Protein AF-A0A1W6CMN9-F1 (afdb_monomer_lite)

Radius of gyration: 16.59 Å; chains: 1; bounding box: 42×46×48 Å

Secondary structure (DSSP, 8-state):
-------TTHHHHTTS-TTSPPSS--PPPPPP---BTTBS-HHHHHHHHHHT-TTTT-TTTSHHHHHHHHHHHHHHHHHH-TTS-HHHHHHHHHHTTTT-SSSSS-TTHHHHHHHHHHHHHHTTSS---HHHHHHHHHHHHHGGG----SSHHHHHHHHHHHHGGGGGTPPP-GGG-SS-GGGHHHHHHHHHTS-SSHHHHHHHHTSPPPPTT---------

Sequence (222 aa):
MKHRAFALDEAAEAGWNHSLAPAEAWEPPEEADAAFPSVPSLRALLAAVRAGAPLRRSPWHGEDHWMRVAAAGLAIRDLLRPEADGVVLVLFGLLHDASRLAESGDIGHGPRAALAAGRLNAAGLIVLDGDRLDALRRACRGHTMGRTSEDPIIGTCWDADRCDLRRGGLRRDPSLLSIPEEKLGAVDAMTDGAPKSWTGLLRWAQRPMPLSGVVLGRTGWP

pLDDT: mean 86.07, std 18.88, range [27.66, 98.88]

Structure (mmCIF, N/CA/C/O backbone):
data_AF-A0A1W6CMN9-F1
#
_entry.id   AF-A0A1W6CMN9-F1
#
loop_
_atom_site.group_PDB
_atom_site.id
_atom_site.type_symbol
_atom_site.label_atom_id
_atom_site.label_alt_id
_atom_site.label_comp_id
_atom_site.label_asym_id
_atom_site.label_entity_id
_atom_site.label_seq_id
_atom_site.pdbx_PDB_ins_code
_atom_site.Cartn_x
_atom_site.Cartn_y
_atom_site.Cartn_z
_atom_site.occupancy
_atom_site.B_iso_or_equiv
_atom_site.auth_seq_id
_atom_site.auth_comp_id
_atom_site.auth_asym_id
_atom_site.auth_atom_id
_atom_site.pdbx_PDB_model_num
ATOM 1 N N . MET A 1 1 ? -7.358 -0.190 -29.573 1.00 35.59 1 MET A N 1
ATOM 2 C CA . MET A 1 1 ? -6.180 0.086 -28.721 1.00 35.59 1 MET A CA 1
ATOM 3 C C . MET A 1 1 ? -5.512 -1.238 -28.402 1.00 35.59 1 MET A C 1
ATOM 5 O O . MET A 1 1 ? -6.180 -2.129 -27.900 1.00 35.59 1 MET A O 1
ATOM 9 N N . LYS A 1 2 ? -4.248 -1.422 -28.795 1.00 27.66 2 LYS A N 1
ATOM 10 C CA . LYS A 1 2 ? -3.524 -2.672 -28.539 1.00 27.66 2 LYS A CA 1
ATOM 11 C C . LYS A 1 2 ? -3.151 -2.699 -27.058 1.00 27.66 2 LYS A C 1
ATOM 13 O O . LYS A 1 2 ? -2.318 -1.907 -26.631 1.00 27.66 2 LYS A O 1
ATOM 18 N N . HIS A 1 3 ? -3.791 -3.575 -26.291 1.00 30.06 3 HIS A N 1
ATOM 19 C CA . HIS A 1 3 ? -3.362 -3.909 -24.941 1.00 30.06 3 HIS A CA 1
ATOM 20 C C . HIS A 1 3 ? -1.965 -4.527 -25.041 1.00 30.06 3 HIS A C 1
ATOM 22 O O . HIS A 1 3 ? -1.823 -5.695 -25.391 1.00 30.06 3 HIS A O 1
ATOM 28 N N . ARG A 1 4 ? -0.916 -3.742 -24.785 1.00 33.81 4 ARG A N 1
ATOM 29 C CA . ARG A 1 4 ? 0.364 -4.322 -24.389 1.00 33.81 4 ARG A CA 1
ATOM 30 C C . ARG A 1 4 ? 0.160 -4.802 -22.960 1.00 33.81 4 ARG A C 1
ATOM 32 O O . ARG A 1 4 ? 0.289 -4.023 -22.026 1.00 33.81 4 ARG A O 1
ATOM 39 N N . ALA A 1 5 ? -0.230 -6.067 -22.8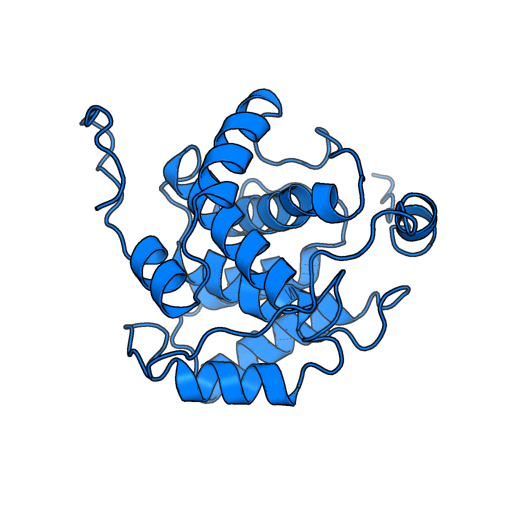10 1.00 36.47 5 ALA A N 1
ATOM 40 C CA . ALA A 1 5 ? 0.097 -6.790 -21.595 1.00 36.47 5 ALA A CA 1
ATOM 41 C C . ALA A 1 5 ? 1.620 -6.727 -21.512 1.00 36.47 5 ALA A C 1
ATOM 43 O O . ALA A 1 5 ? 2.324 -7.332 -22.321 1.00 36.47 5 ALA A O 1
ATOM 44 N N . PHE A 1 6 ? 2.120 -5.852 -20.654 1.00 39.50 6 PHE A N 1
ATOM 45 C CA . PHE A 1 6 ? 3.532 -5.791 -20.363 1.00 39.50 6 PHE A CA 1
ATOM 46 C C . PHE A 1 6 ? 3.824 -7.135 -19.691 1.00 39.50 6 PHE A C 1
ATOM 48 O O . PHE A 1 6 ? 3.344 -7.403 -18.591 1.00 39.50 6 PHE A O 1
ATOM 55 N N . ALA A 1 7 ? 4.467 -8.038 -20.432 1.00 35.03 7 ALA A N 1
ATOM 56 C CA . ALA A 1 7 ? 4.971 -9.304 -19.925 1.00 35.03 7 ALA A CA 1
ATOM 57 C C . ALA A 1 7 ? 6.083 -8.969 -18.919 1.00 35.03 7 ALA A C 1
ATOM 59 O O . ALA A 1 7 ? 7.258 -8.948 -19.263 1.00 35.03 7 ALA A O 1
ATOM 60 N N . LEU A 1 8 ? 5.686 -8.558 -17.714 1.00 43.47 8 LEU A N 1
ATOM 61 C CA . LEU A 1 8 ? 6.560 -7.969 -16.699 1.00 43.47 8 LEU A CA 1
ATOM 62 C C . LEU A 1 8 ? 7.068 -8.971 -15.672 1.00 43.47 8 LEU A C 1
ATOM 64 O O . LEU A 1 8 ? 7.637 -8.539 -14.686 1.00 43.47 8 LEU A O 1
ATOM 68 N N . ASP A 1 9 ? 6.913 -10.276 -15.879 1.00 49.84 9 ASP A N 1
ATOM 69 C CA . ASP A 1 9 ? 7.485 -11.236 -14.928 1.00 49.84 9 ASP A CA 1
ATOM 70 C C . ASP A 1 9 ? 8.823 -11.808 -15.418 1.00 49.84 9 ASP A C 1
ATOM 72 O O . ASP A 1 9 ? 9.828 -11.679 -14.731 1.00 49.84 9 ASP A O 1
ATOM 76 N N . GLU A 1 10 ? 8.911 -12.316 -16.652 1.00 37.75 10 GLU A N 1
ATOM 77 C CA . GLU A 1 10 ? 10.189 -12.852 -17.160 1.00 37.75 10 GLU A CA 1
ATOM 78 C C . GLU A 1 10 ? 11.184 -11.754 -17.573 1.00 37.75 10 GLU A C 1
ATOM 80 O O . GLU A 1 10 ? 12.382 -11.858 -17.311 1.00 37.75 10 GLU A O 1
ATOM 85 N N . ALA A 1 11 ? 10.703 -10.676 -18.205 1.00 40.47 11 ALA A N 1
ATOM 86 C CA . ALA A 1 11 ? 11.564 -9.584 -18.664 1.00 40.47 11 ALA A CA 1
ATOM 87 C C . ALA A 1 11 ? 11.990 -8.633 -17.534 1.00 40.47 11 ALA A C 1
ATOM 89 O O . ALA A 1 11 ? 13.014 -7.965 -17.667 1.00 40.47 11 ALA A O 1
ATOM 90 N N . ALA A 1 12 ? 11.222 -8.562 -16.438 1.00 49.22 12 ALA A N 1
ATOM 91 C CA . ALA A 1 12 ? 11.618 -7.780 -15.272 1.00 49.22 12 ALA A CA 1
ATOM 92 C C . ALA A 1 12 ? 12.745 -8.485 -14.515 1.00 49.22 12 ALA A C 1
ATOM 94 O O . ALA A 1 12 ? 13.761 -7.835 -14.300 1.00 49.22 12 ALA A O 1
ATOM 95 N N . GLU A 1 13 ? 12.615 -9.791 -14.215 1.00 48.62 13 GLU A N 1
ATOM 96 C CA . GLU A 1 13 ? 13.636 -10.645 -13.562 1.00 48.62 13 GLU A CA 1
ATOM 97 C C . GLU A 1 13 ? 14.996 -10.597 -14.278 1.00 48.62 13 GLU A C 1
ATOM 99 O O . GLU A 1 13 ? 16.018 -10.381 -13.634 1.00 48.62 13 GLU A O 1
ATOM 104 N N . ALA A 1 14 ? 15.022 -10.661 -15.616 1.00 51.84 14 ALA A N 1
ATOM 105 C CA . ALA A 1 14 ? 16.263 -10.559 -16.397 1.00 51.84 14 ALA A CA 1
ATOM 106 C C . ALA A 1 14 ? 17.033 -9.232 -16.200 1.00 51.84 14 ALA A C 1
ATOM 108 O O . ALA A 1 14 ? 18.220 -9.155 -16.520 1.00 51.84 14 ALA A O 1
ATOM 109 N N . GLY A 1 15 ? 16.361 -8.186 -15.706 1.00 56.06 15 GLY A N 1
ATOM 110 C CA . GLY A 1 15 ? 16.958 -6.893 -15.380 1.00 56.06 15 GLY A CA 1
ATOM 111 C C . GLY A 1 15 ? 17.357 -6.728 -13.912 1.00 56.06 15 GLY A C 1
ATOM 112 O O . GLY A 1 15 ? 18.008 -5.731 -13.594 1.00 56.06 15 GLY A O 1
ATOM 113 N N . TRP A 1 16 ? 16.986 -7.656 -13.019 1.00 63.31 16 TRP A N 1
ATOM 114 C CA . TRP A 1 16 ? 17.386 -7.569 -11.616 1.00 63.31 16 TRP A CA 1
ATOM 115 C C . TRP A 1 16 ? 18.873 -7.829 -11.497 1.00 63.31 16 TRP A C 1
ATOM 117 O O . TRP A 1 16 ? 19.406 -8.855 -11.927 1.00 63.31 16 TRP A O 1
ATOM 127 N N . ASN A 1 17 ? 19.563 -6.900 -10.851 1.00 62.44 17 ASN A N 1
ATOM 128 C CA . ASN A 1 17 ? 20.953 -7.117 -10.522 1.00 62.44 17 ASN A CA 1
ATOM 129 C C . ASN A 1 17 ? 21.051 -8.039 -9.299 1.00 62.44 17 ASN A C 1
ATOM 131 O O . ASN A 1 17 ? 21.208 -7.575 -8.172 1.00 62.44 17 ASN A O 1
ATOM 135 N N . HIS A 1 18 ? 21.008 -9.353 -9.528 1.00 59.59 18 HIS A N 1
ATOM 136 C CA . HIS A 1 18 ? 21.177 -10.367 -8.480 1.00 59.59 18 HIS A CA 1
ATOM 137 C C . HIS A 1 18 ? 22.570 -10.345 -7.815 1.00 59.59 18 HIS A C 1
ATOM 139 O O . HIS A 1 18 ? 22.789 -11.060 -6.841 1.00 59.59 18 HIS A O 1
ATOM 145 N N . SER A 1 19 ? 23.523 -9.551 -8.332 1.00 54.69 19 SER A N 1
ATOM 146 C CA . SER A 1 19 ? 24.820 -9.302 -7.680 1.00 54.69 19 SER A CA 1
ATOM 147 C C . SER A 1 19 ? 24.767 -8.181 -6.638 1.00 54.69 19 SER A C 1
ATOM 149 O O . SER A 1 19 ? 25.715 -8.033 -5.868 1.00 54.69 19 SER A O 1
ATOM 151 N N . LEU A 1 20 ? 23.681 -7.400 -6.576 1.00 55.75 20 LEU A N 1
ATOM 152 C CA . LEU A 1 20 ? 23.393 -6.599 -5.392 1.00 55.75 20 LEU A CA 1
ATOM 153 C C . LEU A 1 20 ? 23.041 -7.583 -4.279 1.00 55.75 20 LEU A C 1
ATOM 155 O O . LEU A 1 20 ? 21.987 -8.218 -4.311 1.00 55.75 20 LEU A O 1
ATOM 159 N N . ALA A 1 21 ? 23.949 -7.745 -3.315 1.00 47.53 21 ALA A N 1
ATOM 160 C CA . ALA A 1 21 ? 23.605 -8.420 -2.075 1.00 47.53 21 ALA A CA 1
ATOM 161 C C . ALA A 1 21 ? 22.345 -7.737 -1.522 1.00 47.53 21 ALA A C 1
ATOM 163 O O . ALA A 1 21 ? 22.299 -6.499 -1.513 1.00 47.53 21 ALA A O 1
ATOM 164 N N . PRO A 1 22 ? 21.328 -8.489 -1.069 1.00 54.41 22 PRO A N 1
ATOM 165 C CA . PRO A 1 22 ? 20.305 -7.881 -0.248 1.00 54.41 22 PRO A CA 1
ATOM 166 C C . PRO A 1 22 ? 20.982 -7.080 0.858 1.00 54.41 22 PRO A C 1
ATOM 168 O O . PRO A 1 22 ? 21.985 -7.540 1.416 1.00 54.41 22 PRO A O 1
ATOM 171 N N . ALA A 1 23 ? 20.435 -5.912 1.195 1.00 54.38 23 ALA A N 1
ATOM 172 C CA . ALA A 1 23 ? 20.726 -5.334 2.499 1.00 54.38 23 ALA A CA 1
ATOM 173 C C . ALA A 1 23 ? 20.554 -6.440 3.560 1.00 54.38 23 ALA A C 1
ATOM 175 O O . ALA A 1 23 ? 19.740 -7.348 3.367 1.00 54.38 23 ALA A O 1
ATOM 176 N N . GLU A 1 24 ? 21.380 -6.406 4.607 1.00 55.38 24 GLU A N 1
ATOM 177 C CA . GLU A 1 24 ? 21.387 -7.353 5.732 1.00 55.38 24 GLU A CA 1
ATOM 178 C C . GLU A 1 24 ? 19.988 -7.894 6.054 1.00 55.38 24 GLU A C 1
ATOM 180 O O . GLU A 1 24 ? 19.007 -7.157 5.956 1.00 55.38 24 GLU A O 1
ATOM 185 N N . ALA A 1 25 ? 19.893 -9.177 6.428 1.00 59.66 25 ALA A N 1
ATOM 186 C CA . ALA A 1 25 ? 18.619 -9.845 6.692 1.00 59.66 25 ALA A CA 1
ATOM 187 C C . ALA A 1 25 ? 17.675 -8.937 7.497 1.00 59.66 25 ALA A C 1
ATOM 189 O O . ALA A 1 25 ? 17.939 -8.645 8.660 1.00 59.66 25 ALA A O 1
ATOM 190 N N . TRP A 1 26 ? 16.599 -8.468 6.855 1.00 67.38 26 TRP A N 1
ATOM 191 C CA . TRP A 1 26 ? 15.661 -7.542 7.477 1.00 67.38 26 TRP A CA 1
ATOM 192 C C . TRP A 1 26 ? 15.037 -8.191 8.715 1.00 67.38 26 TRP A C 1
ATOM 194 O O . TRP A 1 26 ? 14.275 -9.162 8.612 1.00 67.38 26 TRP A O 1
ATOM 204 N N . GLU A 1 27 ? 15.346 -7.642 9.886 1.00 68.31 27 GLU A N 1
ATOM 205 C CA . GLU A 1 27 ? 14.663 -7.979 11.126 1.00 68.31 27 GLU A CA 1
ATOM 206 C C . GLU A 1 27 ? 13.480 -7.024 11.307 1.00 68.31 27 GLU A C 1
ATOM 208 O O . GLU A 1 27 ? 13.675 -5.808 11.370 1.00 68.31 27 GLU A O 1
ATOM 213 N N . PRO A 1 28 ? 12.235 -7.533 11.362 1.00 68.69 28 PRO A N 1
ATOM 214 C CA . PRO A 1 28 ? 11.089 -6.665 11.553 1.00 68.69 28 PRO A CA 1
ATOM 215 C C . PRO A 1 28 ? 11.200 -5.979 12.921 1.00 68.69 28 PRO A C 1
ATOM 217 O O . PRO A 1 28 ? 11.479 -6.660 13.912 1.00 68.69 28 PRO A O 1
ATOM 220 N N . PRO A 1 29 ? 10.950 -4.662 13.005 1.00 73.00 29 PRO A N 1
ATOM 221 C CA . PRO A 1 29 ? 10.935 -3.968 14.281 1.00 73.00 29 PRO A CA 1
ATOM 222 C C . PRO A 1 29 ? 9.861 -4.570 15.192 1.00 73.00 29 PRO A C 1
ATOM 224 O O . PRO A 1 29 ? 8.825 -5.068 14.732 1.00 73.00 29 PRO A O 1
ATOM 227 N N . GLU A 1 30 ? 10.087 -4.487 16.501 1.00 74.25 30 GLU A N 1
ATOM 228 C CA . GLU A 1 30 ? 9.023 -4.744 17.461 1.00 74.25 30 GLU A CA 1
ATOM 229 C C . GLU A 1 30 ? 7.942 -3.665 17.300 1.00 74.25 30 GLU A C 1
ATOM 231 O O . GLU A 1 30 ? 8.189 -2.471 17.472 1.00 74.25 30 GLU A O 1
ATOM 236 N N . GLU A 1 31 ? 6.734 -4.085 16.925 1.00 82.06 31 GLU A N 1
ATOM 237 C CA . GLU A 1 31 ? 5.595 -3.186 16.750 1.00 82.06 31 GLU A CA 1
ATOM 238 C C . GLU A 1 31 ? 4.754 -3.185 18.024 1.00 82.06 31 GLU A C 1
ATOM 240 O O . GLU A 1 31 ? 4.186 -4.209 18.418 1.00 82.06 31 GLU A O 1
ATOM 245 N N . ALA A 1 32 ? 4.633 -2.015 18.652 1.00 78.38 32 ALA A N 1
ATOM 246 C CA . ALA A 1 32 ? 3.633 -1.812 19.685 1.00 78.38 32 ALA A CA 1
ATOM 247 C C . ALA A 1 32 ? 2.231 -1.984 19.081 1.00 78.38 32 ALA A C 1
ATOM 249 O O . ALA A 1 32 ? 1.977 -1.636 17.927 1.00 78.38 32 ALA A O 1
ATOM 250 N N . ASP A 1 33 ? 1.292 -2.485 19.877 1.00 85.56 33 ASP A N 1
ATOM 251 C CA . ASP A 1 33 ? -0.102 -2.611 19.454 1.00 85.56 33 ASP A CA 1
ATOM 252 C C . ASP A 1 33 ? -0.807 -1.263 19.508 1.00 85.56 33 ASP A C 1
ATOM 254 O O . ASP A 1 33 ? -1.547 -0.941 20.438 1.00 85.56 33 ASP A O 1
ATOM 258 N N . ALA A 1 34 ? -0.488 -0.437 18.521 1.00 89.25 34 ALA A N 1
ATOM 259 C CA . ALA A 1 34 ? -1.134 0.833 18.303 1.00 89.25 34 ALA A CA 1
ATOM 260 C C . ALA A 1 34 ? -2.521 0.618 17.686 1.00 89.25 34 ALA A C 1
ATOM 262 O O . ALA A 1 34 ? -2.717 -0.240 16.820 1.00 89.25 34 ALA A O 1
ATOM 263 N N . ALA A 1 35 ? -3.466 1.446 18.116 1.00 92.69 35 ALA A N 1
ATOM 264 C CA . ALA A 1 35 ? -4.797 1.531 17.543 1.00 92.69 35 ALA A CA 1
ATOM 265 C C . ALA A 1 35 ? -4.926 2.830 16.744 1.00 92.69 35 ALA A C 1
ATOM 267 O O . ALA A 1 35 ? -4.495 3.899 17.184 1.00 92.69 35 ALA A O 1
ATOM 268 N N . PHE A 1 36 ? -5.555 2.733 15.581 1.00 94.31 36 PHE A N 1
ATOM 269 C CA . PHE A 1 36 ? -5.868 3.848 14.698 1.00 94.31 36 PHE A CA 1
ATOM 270 C C . PHE A 1 36 ? -7.318 3.716 14.212 1.00 94.31 36 PHE A C 1
ATOM 272 O O . PHE A 1 36 ? -7.830 2.596 14.167 1.00 94.31 36 PHE A O 1
ATOM 279 N N . PRO A 1 37 ? -7.985 4.805 13.781 1.00 95.06 37 PRO A N 1
ATOM 280 C CA . PRO A 1 37 ? -9.397 4.749 13.386 1.00 95.06 37 PRO A CA 1
ATOM 281 C C . PRO A 1 37 ? -9.724 3.669 12.341 1.00 95.06 37 PRO A C 1
ATOM 283 O O . PRO A 1 37 ? -10.757 3.016 12.430 1.00 95.06 37 PRO A O 1
ATOM 286 N N . SER A 1 38 ? -8.818 3.446 11.382 1.00 97.12 38 SER A N 1
ATOM 287 C CA . SER A 1 38 ? -8.963 2.433 10.326 1.00 97.12 38 SER A CA 1
ATOM 288 C C . SER A 1 38 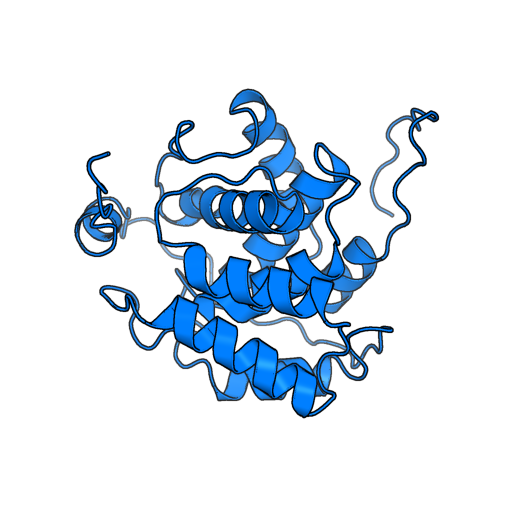? -8.190 1.134 10.578 1.00 97.12 38 SER A C 1
ATOM 290 O O . SER A 1 38 ? -8.277 0.221 9.762 1.00 97.12 38 SER A O 1
ATOM 292 N N . VAL A 1 39 ? -7.436 1.036 11.677 1.00 97.69 39 VAL A N 1
ATOM 293 C CA . VAL A 1 39 ? -6.659 -0.152 12.070 1.00 97.69 39 VAL A CA 1
ATOM 294 C C . VAL A 1 39 ? -6.794 -0.321 13.590 1.00 97.69 39 VAL A C 1
ATOM 296 O O . VAL A 1 39 ? -5.965 0.203 14.337 1.00 97.69 39 VAL A O 1
ATOM 299 N N . PRO A 1 40 ? -7.849 -1.002 14.076 1.00 97.25 40 PRO A N 1
ATOM 300 C CA . PRO A 1 40 ? -8.158 -1.056 15.509 1.00 97.25 40 PRO A CA 1
ATOM 301 C C . PRO A 1 40 ? -7.092 -1.755 16.364 1.00 97.25 40 PRO A C 1
ATOM 303 O O . PRO A 1 40 ? -6.928 -1.420 17.532 1.00 97.25 40 PRO A O 1
ATOM 306 N N . SER A 1 41 ? -6.359 -2.708 15.784 1.00 97.12 41 SER A N 1
ATOM 307 C CA . SER A 1 41 ? -5.173 -3.321 16.390 1.00 97.12 41 SER A CA 1
ATOM 308 C C . SER A 1 41 ? -4.141 -3.585 15.305 1.00 97.12 41 SER A C 1
ATOM 310 O O . SER A 1 41 ? -4.311 -4.475 14.464 1.00 97.12 41 SER A O 1
ATOM 312 N N . LEU A 1 42 ? -3.052 -2.814 15.329 1.00 96.00 42 LEU A N 1
ATOM 313 C CA . LEU A 1 42 ? -1.941 -3.017 14.409 1.00 96.00 42 LEU A CA 1
ATOM 314 C C . LEU A 1 42 ? -1.326 -4.408 14.591 1.00 96.00 42 LEU A C 1
ATOM 316 O O . LEU A 1 42 ? -1.022 -5.077 13.605 1.00 96.00 42 LEU A O 1
ATOM 320 N N . ARG A 1 43 ? -1.203 -4.888 15.835 1.00 95.12 43 ARG A N 1
ATOM 321 C CA . ARG A 1 43 ? -0.632 -6.212 16.113 1.00 95.12 43 ARG A CA 1
ATOM 322 C C . ARG A 1 43 ? -1.462 -7.321 15.470 1.00 95.12 43 ARG A C 1
ATOM 324 O O . ARG A 1 43 ? -0.898 -8.204 14.825 1.00 95.12 43 ARG A O 1
ATOM 331 N N . ALA A 1 44 ? -2.787 -7.270 15.620 1.00 96.75 44 ALA A N 1
ATOM 332 C CA . ALA A 1 44 ? -3.687 -8.270 15.052 1.00 96.75 44 ALA A CA 1
ATOM 333 C C . ALA A 1 44 ? -3.693 -8.226 13.518 1.00 96.75 44 ALA A C 1
ATOM 335 O O . ALA A 1 44 ? -3.636 -9.277 12.876 1.00 96.75 44 ALA A O 1
ATOM 336 N N . LEU A 1 45 ? -3.696 -7.024 12.928 1.00 98.06 45 LEU A N 1
ATOM 337 C CA . LEU A 1 45 ? -3.600 -6.854 11.480 1.00 98.06 45 LEU A CA 1
ATOM 338 C C . LEU A 1 45 ? -2.298 -7.456 10.934 1.00 98.06 45 LEU A C 1
ATOM 340 O O . LEU A 1 45 ? -2.339 -8.284 10.023 1.00 98.06 45 LEU A O 1
ATOM 344 N N . LEU A 1 46 ? -1.151 -7.088 11.511 1.00 97.06 46 LEU A N 1
ATOM 345 C CA . LEU A 1 46 ? 0.149 -7.598 11.074 1.00 97.06 46 LEU A CA 1
ATOM 346 C C . LEU A 1 46 ? 0.250 -9.112 11.251 1.00 97.06 46 LEU A C 1
ATOM 348 O O . LEU A 1 46 ? 0.751 -9.789 10.357 1.00 97.06 46 LEU A O 1
ATOM 352 N N . ALA A 1 47 ? -0.251 -9.663 12.359 1.00 96.00 47 ALA A N 1
ATOM 353 C CA . ALA A 1 47 ? -0.282 -11.108 12.569 1.00 96.00 47 ALA A CA 1
ATOM 354 C C . ALA A 1 47 ? -1.093 -11.823 11.475 1.00 96.00 47 ALA A C 1
ATOM 356 O O . ALA A 1 47 ? -0.618 -12.809 10.910 1.00 96.00 47 ALA A O 1
ATOM 357 N N . ALA A 1 48 ? -2.274 -11.301 11.127 1.00 97.69 48 ALA A N 1
ATOM 358 C CA . ALA A 1 48 ? -3.123 -11.870 10.085 1.00 97.69 48 ALA A CA 1
ATOM 359 C C . ALA A 1 48 ? -2.477 -11.800 8.690 1.00 97.69 48 ALA A C 1
ATOM 361 O O . ALA A 1 48 ? -2.490 -12.791 7.961 1.00 97.69 48 ALA A O 1
ATOM 362 N N . VAL A 1 49 ? -1.876 -10.660 8.326 1.00 97.94 49 VAL A N 1
ATOM 363 C CA . VAL A 1 49 ? -1.191 -10.491 7.031 1.00 97.94 49 VAL A CA 1
ATOM 364 C C . VAL A 1 49 ? 0.041 -11.393 6.947 1.00 97.94 49 VAL A C 1
ATOM 366 O O . VAL A 1 49 ? 0.185 -12.161 5.997 1.00 97.94 49 VAL A O 1
ATOM 369 N N . ARG A 1 50 ? 0.907 -11.367 7.969 1.00 96.31 50 ARG A N 1
ATOM 370 C CA . ARG A 1 50 ? 2.158 -12.142 7.996 1.00 96.31 50 ARG A CA 1
ATOM 371 C C . ARG A 1 50 ? 1.916 -13.653 7.989 1.00 96.31 50 ARG A C 1
ATOM 373 O O . ARG A 1 50 ? 2.731 -14.377 7.422 1.00 96.31 50 ARG A O 1
ATOM 380 N N . ALA A 1 51 ? 0.816 -14.134 8.575 1.00 95.69 51 ALA A N 1
ATOM 381 C CA . ALA A 1 51 ? 0.448 -15.552 8.542 1.00 95.69 51 ALA A CA 1
ATOM 382 C C . ALA A 1 51 ? 0.140 -16.059 7.120 1.00 95.69 51 ALA A C 1
ATOM 384 O O . ALA A 1 51 ? 0.373 -17.230 6.825 1.00 95.69 51 ALA A O 1
ATOM 385 N N . GLY A 1 52 ? -0.356 -15.185 6.238 1.00 93.19 52 GLY A N 1
ATOM 386 C CA . GLY A 1 52 ? -0.671 -15.501 4.842 1.00 93.19 52 GLY A CA 1
ATOM 387 C C . GLY A 1 52 ? 0.446 -15.198 3.841 1.00 93.19 52 GLY A C 1
ATOM 388 O O . GLY A 1 52 ? 0.241 -15.425 2.652 1.00 93.19 52 GLY A O 1
ATOM 389 N N . ALA A 1 53 ? 1.597 -14.691 4.298 1.00 96.44 53 ALA A N 1
ATOM 390 C CA . ALA A 1 53 ? 2.656 -14.179 3.436 1.00 96.44 53 ALA A CA 1
ATOM 391 C C . ALA A 1 53 ? 3.920 -15.065 3.467 1.00 96.44 53 ALA A C 1
ATOM 393 O O . ALA A 1 53 ? 4.807 -14.870 4.315 1.00 96.44 53 ALA A O 1
ATOM 394 N N . PRO A 1 54 ? 4.040 -16.045 2.548 1.00 94.56 54 PRO A N 1
ATOM 395 C CA . PRO A 1 54 ? 5.170 -16.971 2.534 1.00 94.56 54 PRO A CA 1
ATOM 396 C C . PRO A 1 54 ? 6.494 -16.269 2.200 1.00 94.56 54 PRO A C 1
ATOM 398 O O . PRO A 1 54 ? 7.531 -16.654 2.733 1.00 94.56 54 PRO A O 1
ATOM 401 N N . LEU A 1 55 ? 6.454 -15.193 1.406 1.00 93.44 55 LEU A N 1
ATOM 402 C CA . LEU A 1 55 ? 7.631 -14.425 0.982 1.00 93.44 55 LEU A CA 1
ATOM 403 C C . LEU A 1 55 ? 7.898 -13.175 1.828 1.00 93.44 55 LEU A C 1
ATOM 405 O O . LEU A 1 55 ? 8.687 -12.324 1.440 1.00 93.44 55 LEU A O 1
ATOM 409 N N . ARG A 1 56 ? 7.305 -13.050 3.022 1.00 93.12 56 ARG A N 1
ATOM 410 C CA . ARG A 1 56 ? 7.464 -11.846 3.868 1.00 93.12 56 ARG A CA 1
ATOM 411 C C . ARG A 1 56 ? 8.915 -11.499 4.241 1.00 93.12 56 ARG A C 1
ATOM 413 O O . ARG A 1 56 ? 9.184 -10.373 4.633 1.00 93.12 56 ARG A O 1
ATOM 420 N N . ARG A 1 57 ? 9.837 -12.466 4.166 1.00 90.88 57 ARG A N 1
ATOM 421 C CA . ARG A 1 57 ? 11.281 -12.280 4.419 1.00 90.88 57 ARG A CA 1
ATOM 422 C C . ARG A 1 57 ? 12.111 -12.189 3.136 1.00 90.88 57 ARG A C 1
ATOM 424 O O . ARG A 1 57 ? 13.334 -12.199 3.211 1.00 90.88 57 ARG A O 1
ATOM 431 N N . SER A 1 58 ? 11.461 -12.161 1.975 1.00 88.81 58 SER A N 1
ATOM 432 C CA . SER A 1 58 ? 12.143 -12.000 0.699 1.00 88.81 58 SER A CA 1
ATOM 433 C C . SER A 1 58 ? 12.879 -10.659 0.675 1.00 88.81 58 SER A C 1
ATOM 435 O O . SER A 1 58 ? 12.296 -9.640 1.054 1.00 88.81 58 SER A O 1
ATOM 437 N N . PRO A 1 59 ? 14.132 -10.622 0.205 1.00 84.56 59 PRO A N 1
ATOM 438 C CA . PRO A 1 59 ? 14.840 -9.362 0.004 1.00 84.56 59 PRO A CA 1
ATOM 439 C C . PRO A 1 59 ? 14.227 -8.508 -1.116 1.00 84.56 59 PRO A C 1
ATOM 441 O O . PRO A 1 59 ? 14.461 -7.302 -1.183 1.00 84.56 59 PRO A O 1
ATOM 444 N N . TRP A 1 60 ? 13.432 -9.126 -1.991 1.00 86.75 60 TRP A N 1
ATOM 445 C CA . TRP A 1 60 ? 12.864 -8.490 -3.173 1.00 86.75 60 TRP A CA 1
ATOM 446 C C . TRP A 1 60 ? 11.397 -8.127 -2.986 1.00 86.75 60 TRP A C 1
ATOM 448 O O . TRP A 1 60 ? 10.994 -7.032 -3.364 1.00 86.75 60 TRP A O 1
ATOM 458 N N . HIS A 1 61 ? 10.608 -9.005 -2.374 1.00 91.62 61 HIS A N 1
ATOM 459 C CA . HIS A 1 61 ? 9.156 -8.830 -2.250 1.00 91.62 61 HIS A CA 1
ATOM 460 C C . HIS A 1 61 ? 8.657 -8.987 -0.807 1.00 91.62 61 HIS A C 1
ATOM 462 O O . HIS A 1 61 ? 7.471 -9.222 -0.575 1.00 91.62 61 HIS A O 1
ATOM 468 N N . GLY A 1 62 ? 9.563 -8.908 0.170 1.00 92.69 62 GLY A N 1
ATOM 469 C CA . GLY A 1 62 ? 9.246 -9.025 1.588 1.00 92.69 62 GLY A CA 1
ATOM 470 C C . GLY A 1 62 ? 8.862 -7.705 2.247 1.00 92.69 62 GLY A C 1
ATOM 471 O O . GLY A 1 62 ? 8.725 -6.661 1.616 1.00 92.69 62 GLY A O 1
ATOM 472 N N . GLU A 1 63 ? 8.704 -7.757 3.563 1.00 94.75 63 GLU A N 1
ATOM 473 C CA . GLU A 1 63 ? 8.099 -6.684 4.350 1.00 94.75 63 GLU A CA 1
ATOM 474 C C . GLU A 1 63 ? 8.873 -5.358 4.296 1.00 94.75 63 GLU A C 1
ATOM 476 O O . GLU A 1 63 ? 8.263 -4.292 4.314 1.00 94.75 63 GLU A O 1
ATOM 481 N N . ASP A 1 64 ? 10.197 -5.407 4.152 1.00 93.25 64 ASP A N 1
ATOM 482 C CA . ASP A 1 64 ? 11.042 -4.223 3.952 1.00 93.25 64 ASP A CA 1
ATOM 483 C C . ASP A 1 64 ? 10.656 -3.449 2.674 1.00 93.25 64 ASP A C 1
ATOM 485 O O . ASP A 1 64 ? 10.467 -2.232 2.698 1.00 93.25 64 ASP A O 1
ATOM 489 N N . HIS A 1 65 ? 10.418 -4.166 1.568 1.00 94.62 65 HIS A N 1
ATOM 490 C CA . HIS A 1 65 ? 9.864 -3.583 0.344 1.00 94.62 65 HIS A CA 1
ATOM 491 C C . HIS A 1 65 ? 8.467 -2.994 0.592 1.00 94.62 65 HIS A C 1
ATOM 493 O O . HIS A 1 65 ? 8.215 -1.845 0.235 1.00 94.62 65 HIS A O 1
ATOM 499 N N . TRP A 1 66 ? 7.580 -3.714 1.283 1.00 97.31 66 TRP A N 1
ATOM 500 C CA . TRP A 1 66 ? 6.222 -3.237 1.582 1.00 97.31 66 TRP A CA 1
ATOM 501 C C . TRP A 1 66 ? 6.212 -1.909 2.350 1.00 97.31 66 TRP A C 1
ATOM 503 O O . TRP A 1 66 ? 5.417 -1.017 2.044 1.00 97.31 66 TRP A O 1
ATOM 513 N N . MET A 1 67 ? 7.112 -1.753 3.326 1.00 96.88 67 MET A N 1
ATOM 514 C CA . MET A 1 67 ? 7.257 -0.502 4.074 1.00 96.88 67 MET A CA 1
ATOM 515 C C . MET A 1 67 ? 7.834 0.622 3.219 1.00 96.88 67 MET A C 1
ATOM 517 O O . MET A 1 67 ? 7.348 1.748 3.317 1.00 96.88 67 MET A O 1
ATOM 521 N N . ARG A 1 68 ? 8.818 0.346 2.353 1.00 97.06 68 ARG A N 1
ATOM 522 C CA . ARG A 1 68 ? 9.334 1.360 1.418 1.00 97.06 68 ARG A CA 1
ATOM 523 C C . ARG A 1 68 ? 8.273 1.817 0.423 1.00 97.06 68 ARG A C 1
ATOM 525 O O . ARG A 1 68 ? 8.194 3.011 0.152 1.00 97.06 68 ARG A O 1
ATOM 532 N N . VAL A 1 69 ? 7.407 0.918 -0.045 1.00 98.38 69 VAL A N 1
ATOM 533 C CA . VAL A 1 69 ? 6.248 1.276 -0.880 1.00 98.38 69 VAL A CA 1
ATOM 534 C C . VAL A 1 69 ? 5.265 2.152 -0.105 1.00 98.38 69 VAL A C 1
ATOM 536 O O . VAL A 1 69 ? 4.844 3.194 -0.605 1.00 98.38 69 VAL A O 1
ATOM 539 N N . ALA A 1 70 ? 4.936 1.802 1.141 1.00 98.62 70 ALA A N 1
ATOM 540 C CA . ALA A 1 70 ? 4.090 2.650 1.982 1.00 98.62 70 ALA A CA 1
ATOM 541 C C . ALA A 1 70 ? 4.706 4.049 2.196 1.00 98.62 70 ALA A C 1
ATOM 543 O O . ALA A 1 70 ? 4.017 5.059 2.046 1.00 98.62 70 ALA A O 1
ATOM 544 N N . ALA A 1 71 ? 6.006 4.120 2.492 1.00 98.44 71 ALA A N 1
ATOM 545 C CA . ALA A 1 71 ? 6.739 5.372 2.659 1.00 98.44 71 ALA A CA 1
ATOM 546 C C . ALA A 1 71 ? 6.765 6.215 1.373 1.00 98.44 71 ALA A C 1
ATOM 548 O O . ALA A 1 71 ? 6.490 7.414 1.427 1.00 98.44 71 ALA A O 1
ATOM 549 N N . ALA A 1 72 ? 7.020 5.595 0.219 1.00 98.44 72 ALA A N 1
ATOM 550 C CA . ALA A 1 72 ? 6.993 6.269 -1.076 1.00 98.44 72 ALA A CA 1
ATOM 551 C C . ALA A 1 72 ? 5.597 6.821 -1.395 1.00 98.44 72 ALA A C 1
ATOM 553 O O . ALA A 1 72 ? 5.476 7.956 -1.854 1.00 98.44 72 ALA A O 1
ATOM 554 N N . GLY A 1 73 ? 4.535 6.072 -1.082 1.00 98.56 73 GLY A N 1
ATOM 555 C CA . GLY A 1 73 ? 3.159 6.547 -1.231 1.00 98.56 73 GLY A CA 1
ATOM 556 C C . GLY A 1 73 ? 2.888 7.796 -0.393 1.00 98.56 73 GLY A C 1
ATOM 557 O O . GLY A 1 73 ? 2.363 8.785 -0.904 1.00 98.56 73 GLY A O 1
ATOM 558 N N . LEU A 1 74 ? 3.305 7.796 0.874 1.00 98.62 74 LEU A N 1
ATOM 559 C CA . LEU A 1 74 ? 3.160 8.957 1.756 1.00 98.62 74 LEU A CA 1
ATOM 560 C C . LEU A 1 74 ? 4.001 10.157 1.298 1.00 98.62 74 LEU A C 1
ATOM 562 O O . LEU A 1 74 ? 3.523 11.288 1.345 1.00 98.62 74 LEU A O 1
ATOM 566 N N . ALA A 1 75 ? 5.211 9.927 0.787 1.00 98.25 75 ALA A N 1
ATOM 567 C CA . ALA A 1 75 ? 6.031 10.983 0.200 1.00 98.25 75 ALA A CA 1
ATOM 568 C C . ALA A 1 75 ? 5.361 11.611 -1.034 1.00 98.25 75 ALA A C 1
ATOM 570 O O . ALA A 1 75 ? 5.323 12.835 -1.162 1.00 98.25 75 ALA A O 1
ATOM 571 N N . ILE A 1 76 ? 4.799 10.792 -1.929 1.00 98.12 76 ILE A N 1
ATOM 572 C CA . ILE A 1 76 ? 4.074 11.271 -3.113 1.00 98.12 76 ILE A CA 1
ATOM 573 C C . ILE A 1 76 ? 2.832 12.068 -2.704 1.00 98.12 76 ILE A C 1
ATOM 575 O O . ILE A 1 76 ? 2.605 13.149 -3.249 1.00 98.12 76 ILE A O 1
ATOM 579 N N . ARG A 1 77 ? 2.059 11.578 -1.727 1.00 97.75 77 ARG A N 1
ATOM 580 C CA . ARG A 1 77 ? 0.915 12.304 -1.161 1.00 97.75 77 ARG A CA 1
ATOM 581 C C . ARG A 1 77 ? 1.329 13.697 -0.697 1.00 97.75 77 ARG A C 1
ATOM 583 O O . ARG A 1 77 ? 0.792 14.684 -1.190 1.00 97.75 77 ARG A O 1
ATOM 590 N N . ASP A 1 78 ? 2.310 13.775 0.196 1.00 96.62 78 ASP A N 1
ATOM 591 C CA . ASP A 1 78 ? 2.726 15.034 0.816 1.00 96.62 78 ASP A CA 1
ATOM 592 C C . ASP A 1 78 ? 3.289 16.037 -0.207 1.00 96.62 78 ASP A C 1
ATOM 594 O O . ASP A 1 78 ? 3.113 17.247 -0.058 1.00 96.62 78 ASP A O 1
ATOM 598 N N . LEU A 1 79 ? 3.965 15.555 -1.255 1.00 95.81 79 LEU A N 1
ATOM 599 C CA . LEU A 1 79 ? 4.593 16.409 -2.265 1.00 95.81 79 LEU A CA 1
ATOM 600 C C . LEU A 1 79 ? 3.661 16.804 -3.418 1.00 95.81 79 LEU A C 1
ATOM 602 O O . LEU A 1 79 ? 3.860 17.865 -4.013 1.00 95.81 79 LEU A O 1
ATOM 606 N N . LEU A 1 80 ? 2.730 15.927 -3.809 1.00 96.12 80 LEU A N 1
ATOM 607 C CA . LEU A 1 80 ? 2.093 15.975 -5.134 1.00 96.12 80 LEU A CA 1
ATOM 608 C C . LEU A 1 80 ? 0.608 15.612 -5.152 1.00 96.12 80 LEU A C 1
ATOM 610 O O . LEU A 1 80 ? -0.056 15.933 -6.140 1.00 96.12 80 LEU A O 1
ATOM 614 N N . ARG A 1 81 ? 0.110 14.891 -4.143 1.00 95.56 81 ARG A N 1
ATOM 615 C CA . ARG A 1 81 ? -1.261 14.356 -4.089 1.00 95.56 81 ARG A CA 1
ATOM 616 C C . ARG A 1 81 ? -1.835 14.478 -2.671 1.00 95.56 81 ARG A C 1
ATOM 618 O O . ARG A 1 81 ? -2.133 13.451 -2.060 1.00 95.56 81 ARG A O 1
ATOM 625 N N . PRO A 1 82 ? -1.966 15.693 -2.104 1.00 95.06 82 PRO A N 1
ATOM 626 C CA . PRO A 1 82 ? -2.469 15.882 -0.738 1.00 95.06 82 PRO A CA 1
ATOM 627 C C . PRO A 1 82 ? -3.874 15.294 -0.511 1.00 95.06 82 PRO A C 1
ATOM 629 O O . PRO A 1 82 ? -4.246 15.002 0.625 1.00 95.06 82 PRO A O 1
ATOM 632 N N . GLU A 1 83 ? -4.640 15.098 -1.583 1.00 94.19 83 GLU A N 1
ATOM 633 C CA . GLU A 1 83 ? -5.951 14.457 -1.618 1.00 94.19 83 GLU A CA 1
ATOM 634 C C . GLU A 1 83 ? -5.913 12.919 -1.526 1.00 94.19 83 GLU A C 1
ATOM 636 O O . GLU A 1 83 ? -6.944 12.303 -1.261 1.00 94.19 83 GLU A O 1
ATOM 641 N N . ALA A 1 84 ? -4.755 12.279 -1.729 1.00 96.56 84 ALA A N 1
ATOM 642 C CA . ALA A 1 84 ? -4.629 10.833 -1.596 1.00 96.56 84 ALA A CA 1
ATOM 643 C C . ALA A 1 84 ? -4.727 10.412 -0.119 1.00 96.56 84 ALA A C 1
ATOM 645 O O . ALA A 1 84 ? -4.020 10.926 0.753 1.00 96.56 84 ALA A O 1
ATOM 646 N N . ASP A 1 85 ? -5.595 9.442 0.170 1.00 97.50 85 ASP A N 1
ATOM 647 C CA . ASP A 1 85 ? -5.801 8.932 1.524 1.00 97.50 85 ASP A CA 1
ATOM 648 C C . ASP A 1 85 ? -4.567 8.171 2.024 1.00 97.50 85 ASP A C 1
ATOM 650 O O . ASP A 1 85 ? -4.326 7.024 1.645 1.00 97.50 85 ASP A O 1
ATOM 654 N N . GLY A 1 86 ? -3.803 8.796 2.923 1.00 98.12 86 GLY A N 1
ATOM 655 C CA . GLY A 1 86 ? -2.559 8.231 3.444 1.00 98.12 86 GLY A CA 1
ATOM 656 C C . GLY A 1 86 ? -2.717 6.860 4.106 1.00 98.12 86 GLY A C 1
ATOM 657 O O . GLY A 1 86 ? -1.802 6.043 4.030 1.00 98.12 86 GLY A O 1
ATOM 658 N N . VAL A 1 87 ? -3.862 6.565 4.730 1.00 98.31 87 VAL A N 1
ATOM 659 C CA . VAL A 1 87 ? -4.086 5.252 5.354 1.00 98.31 87 VAL A CA 1
ATOM 660 C C . VAL A 1 87 ? -4.259 4.185 4.279 1.00 98.31 87 VAL A C 1
ATOM 662 O O . VAL A 1 87 ? -3.692 3.102 4.409 1.00 98.31 87 VAL A O 1
ATOM 665 N N . VAL A 1 88 ? -4.987 4.487 3.200 1.00 98.75 88 VAL A N 1
ATOM 666 C CA . VAL A 1 88 ? -5.123 3.561 2.067 1.00 98.75 88 VAL A CA 1
ATOM 667 C C . VAL A 1 88 ? -3.766 3.293 1.412 1.00 98.75 88 VAL A C 1
ATOM 669 O O . VAL A 1 88 ? -3.486 2.144 1.076 1.00 98.75 88 VAL A O 1
ATOM 672 N N . LEU A 1 89 ? -2.892 4.300 1.306 1.00 98.81 89 LEU A N 1
ATOM 673 C CA . LEU A 1 89 ? -1.532 4.125 0.773 1.00 98.81 89 LEU A CA 1
ATOM 674 C C . LEU A 1 89 ? -0.681 3.183 1.642 1.00 98.81 89 LEU A C 1
ATOM 676 O O . LEU A 1 89 ? -0.007 2.296 1.118 1.00 98.81 89 LEU A O 1
ATOM 680 N N . VAL A 1 90 ? -0.749 3.318 2.972 1.00 98.81 90 VAL A N 1
ATOM 681 C CA . VAL A 1 90 ? -0.038 2.413 3.894 1.00 98.81 90 VAL A CA 1
ATOM 682 C C . VAL A 1 90 ? -0.587 0.989 3.811 1.00 98.81 90 VAL A C 1
ATOM 684 O O . VAL A 1 90 ? 0.185 0.032 3.758 1.00 98.81 90 VAL A O 1
ATOM 687 N N . LEU A 1 91 ? -1.913 0.835 3.759 1.00 98.88 91 LEU A N 1
ATOM 688 C CA . LEU A 1 91 ? -2.549 -0.475 3.612 1.00 98.88 91 LEU A CA 1
ATOM 689 C C . LEU A 1 91 ? -2.230 -1.121 2.258 1.00 98.88 91 LEU A C 1
ATOM 691 O O . LEU A 1 91 ? -2.063 -2.336 2.196 1.00 98.88 91 LEU A O 1
ATOM 695 N N . PHE A 1 92 ? -2.103 -0.335 1.187 1.00 98.88 92 PHE A N 1
ATOM 696 C CA . PHE A 1 92 ? -1.626 -0.831 -0.101 1.00 98.88 92 PHE A CA 1
ATOM 697 C C . PHE A 1 92 ? -0.195 -1.364 0.014 1.00 98.88 92 PHE A C 1
ATOM 699 O O . PHE A 1 92 ? 0.044 -2.510 -0.369 1.00 98.88 92 PHE A O 1
ATOM 706 N N . GLY A 1 93 ? 0.720 -0.587 0.607 1.00 98.69 93 GLY A N 1
ATOM 707 C CA . GLY A 1 93 ? 2.094 -1.027 0.857 1.00 98.69 93 GLY A CA 1
ATOM 708 C C . GLY A 1 93 ? 2.134 -2.368 1.589 1.00 98.69 93 GLY A C 1
ATOM 709 O O . GLY A 1 93 ? 2.737 -3.308 1.084 1.00 98.69 93 GLY A O 1
ATOM 710 N N . LEU A 1 94 ? 1.381 -2.505 2.687 1.00 98.69 94 LEU A N 1
ATOM 711 C CA . LEU A 1 94 ? 1.284 -3.739 3.481 1.00 98.69 94 LEU A CA 1
ATOM 712 C C . LEU A 1 94 ? 0.742 -4.954 2.708 1.00 98.69 94 LEU A C 1
ATOM 714 O O . LEU A 1 94 ? 1.097 -6.083 3.037 1.00 98.69 94 LEU A O 1
ATOM 718 N N . LEU A 1 95 ? -0.160 -4.758 1.741 1.00 98.75 95 LEU A N 1
ATOM 719 C CA . LEU A 1 95 ? -0.960 -5.853 1.179 1.00 98.75 95 LEU A CA 1
ATOM 720 C C . LEU A 1 95 ? -0.599 -6.256 -0.251 1.00 98.75 95 LEU A C 1
ATOM 722 O O . LEU A 1 95 ? -0.820 -7.419 -0.589 1.00 98.75 95 LEU A O 1
ATOM 726 N N . HIS A 1 96 ? -0.115 -5.333 -1.090 1.00 98.44 96 HIS A N 1
ATOM 727 C CA . HIS A 1 96 ? -0.031 -5.534 -2.545 1.00 98.44 96 HIS A CA 1
ATOM 728 C C . HIS A 1 96 ? 0.746 -6.802 -2.938 1.00 98.44 96 HIS A C 1
ATOM 730 O O . HIS A 1 96 ? 0.246 -7.583 -3.751 1.00 98.44 96 HIS A O 1
ATOM 736 N N . ASP A 1 97 ? 1.871 -7.053 -2.262 1.00 97.69 97 ASP A N 1
ATOM 737 C CA . ASP A 1 97 ? 2.752 -8.204 -2.476 1.00 97.69 97 ASP A CA 1
ATOM 738 C C . ASP A 1 97 ? 2.673 -9.276 -1.378 1.00 97.69 97 ASP A C 1
ATOM 740 O O . ASP A 1 97 ? 3.208 -10.376 -1.530 1.00 97.69 97 ASP A O 1
ATOM 744 N N . ALA A 1 98 ? 1.925 -9.034 -0.296 1.00 97.19 98 ALA A N 1
ATOM 745 C CA . ALA A 1 98 ? 1.793 -9.991 0.807 1.00 97.19 98 ALA A CA 1
ATOM 746 C C . ALA A 1 98 ? 1.144 -11.321 0.395 1.00 97.19 98 ALA A C 1
ATOM 748 O O . ALA A 1 98 ? 1.291 -12.326 1.083 1.00 97.19 98 ALA A O 1
ATOM 749 N N . SER A 1 99 ? 0.424 -11.342 -0.731 1.00 96.62 99 SER A N 1
ATOM 750 C CA . SER A 1 99 ? -0.219 -12.542 -1.280 1.00 96.62 99 SER A CA 1
ATOM 751 C C . SER A 1 99 ? 0.590 -13.237 -2.383 1.00 96.62 99 SER A C 1
ATOM 753 O O . SER A 1 99 ? 0.022 -14.069 -3.106 1.00 96.62 99 SER A O 1
ATOM 755 N N . ARG A 1 100 ? 1.877 -12.903 -2.550 1.00 96.44 100 ARG A N 1
ATOM 756 C CA . ARG A 1 100 ? 2.777 -13.616 -3.464 1.00 96.44 100 ARG A CA 1
ATOM 757 C C . ARG A 1 100 ? 3.043 -15.042 -2.998 1.00 96.44 100 ARG A C 1
ATOM 759 O O . ARG A 1 100 ? 3.228 -15.299 -1.811 1.00 96.44 100 ARG A O 1
ATOM 766 N N . LEU A 1 101 ? 3.061 -15.963 -3.954 1.00 95.12 101 LEU A N 1
ATOM 767 C CA . LEU A 1 101 ? 3.377 -17.381 -3.770 1.00 95.12 101 LEU A CA 1
ATOM 768 C C . LEU A 1 101 ? 4.719 -17.762 -4.412 1.00 95.12 101 LEU A C 1
ATOM 770 O O . LEU A 1 101 ? 5.265 -18.813 -4.087 1.00 95.12 101 LEU A O 1
ATOM 774 N N . ALA A 1 102 ? 5.243 -16.909 -5.294 1.00 90.31 102 ALA A N 1
ATOM 775 C CA . ALA A 1 102 ? 6.554 -17.034 -5.918 1.00 90.31 102 ALA A CA 1
ATOM 776 C C . ALA A 1 102 ? 7.182 -15.641 -6.122 1.00 90.31 102 ALA A C 1
ATOM 778 O O . ALA A 1 102 ? 6.469 -14.634 -6.195 1.00 90.31 102 ALA A O 1
ATOM 779 N N . GLU A 1 103 ? 8.515 -15.588 -6.180 1.00 87.25 103 GLU A N 1
ATOM 780 C CA . GLU A 1 103 ? 9.261 -14.348 -6.463 1.00 87.25 103 GLU A CA 1
ATOM 781 C C . GLU A 1 103 ? 8.935 -13.819 -7.863 1.00 87.25 103 GLU A C 1
ATOM 783 O O . GLU A 1 103 ? 8.781 -12.617 -8.054 1.00 87.25 103 GLU A O 1
ATOM 788 N N . SER A 1 104 ? 8.709 -14.730 -8.809 1.00 85.12 104 SER A N 1
ATOM 789 C CA . SER A 1 104 ? 8.410 -14.424 -10.202 1.00 85.12 104 SER A CA 1
ATOM 790 C C . SER A 1 104 ? 7.284 -15.292 -10.760 1.00 85.12 104 SER A C 1
ATOM 792 O O . SER A 1 104 ? 6.921 -16.335 -10.210 1.00 85.12 104 SER A O 1
ATOM 794 N N . GLY A 1 105 ? 6.698 -14.832 -11.861 1.00 83.44 105 GLY A N 1
ATOM 795 C CA . GLY A 1 105 ? 5.643 -15.509 -12.625 1.00 83.44 105 GLY A CA 1
ATOM 796 C C . GLY A 1 105 ? 4.263 -15.513 -11.959 1.00 83.44 105 GLY A C 1
ATOM 797 O O . GLY A 1 105 ? 3.312 -16.094 -12.492 1.00 83.44 105 GLY A O 1
ATOM 798 N N . ASP A 1 106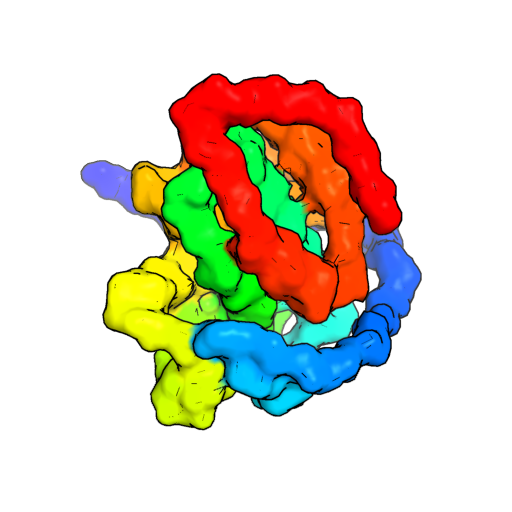 ? 4.119 -14.893 -10.790 1.00 91.12 106 ASP A N 1
ATOM 799 C CA . ASP A 1 106 ? 2.902 -14.957 -9.993 1.00 91.12 106 ASP A CA 1
ATOM 800 C C . ASP A 1 106 ? 1.910 -13.853 -10.362 1.00 91.12 106 ASP A C 1
ATOM 802 O O . ASP A 1 106 ? 1.548 -13.020 -9.541 1.00 91.12 106 ASP A O 1
ATOM 806 N N . ILE A 1 107 ? 1.373 -13.866 -11.577 1.00 90.25 107 ILE A N 1
ATOM 807 C CA . ILE A 1 107 ? 0.407 -12.853 -12.048 1.00 90.25 107 ILE A CA 1
ATOM 808 C C . ILE A 1 107 ? -0.866 -12.724 -11.177 1.00 90.25 107 ILE A C 1
ATOM 810 O O . ILE A 1 107 ? -1.645 -11.781 -11.325 1.00 90.25 107 ILE A O 1
ATOM 814 N N . GLY A 1 108 ? -1.118 -13.687 -10.284 1.00 94.88 108 GLY A N 1
ATOM 815 C CA . GLY A 1 108 ? -2.302 -13.745 -9.432 1.00 94.88 108 GLY A CA 1
ATOM 816 C C . GLY A 1 108 ? -2.177 -13.020 -8.088 1.00 94.88 108 GLY A C 1
ATOM 817 O O . GLY A 1 108 ? -3.192 -12.925 -7.388 1.00 94.88 108 GLY A O 1
ATOM 818 N N . HIS A 1 109 ? -0.998 -12.511 -7.704 1.00 96.94 109 HIS A N 1
ATOM 819 C CA . HIS A 1 109 ? -0.810 -11.904 -6.376 1.00 96.94 109 HIS A CA 1
ATOM 820 C C . HIS A 1 109 ? -1.669 -10.650 -6.174 1.00 96.94 109 HIS A C 1
ATOM 822 O O . HIS A 1 109 ? -2.364 -10.568 -5.163 1.00 96.94 109 HIS A O 1
ATOM 828 N N . GLY A 1 110 ? -1.748 -9.749 -7.158 1.00 97.50 110 GLY A N 1
ATOM 829 C CA . GLY A 1 110 ? -2.597 -8.553 -7.084 1.00 97.50 110 GLY A CA 1
ATOM 830 C C . GLY A 1 110 ? -4.086 -8.864 -6.834 1.00 97.50 110 GLY A C 1
ATOM 831 O O . GLY A 1 110 ? -4.678 -8.353 -5.876 1.00 97.50 110 GLY A O 1
ATOM 832 N N . PRO A 1 111 ? -4.735 -9.737 -7.634 1.00 98.12 111 PRO A N 1
ATOM 833 C CA . PRO A 1 111 ? -6.095 -10.202 -7.361 1.00 98.12 111 PRO A CA 1
ATOM 834 C C . PRO A 1 111 ? -6.279 -10.848 -5.980 1.00 98.12 111 PRO A C 1
ATOM 836 O O . PRO A 1 111 ? -7.314 -10.619 -5.347 1.00 98.12 111 PRO A O 1
ATOM 839 N N . ARG A 1 112 ? -5.303 -11.629 -5.493 1.00 98.50 112 ARG A N 1
ATOM 840 C CA . ARG A 1 112 ? -5.357 -12.224 -4.146 1.00 98.50 112 ARG A CA 1
ATOM 841 C C . ARG A 1 112 ? -5.228 -11.168 -3.048 1.00 98.50 112 ARG A C 1
ATOM 843 O O . ARG A 1 112 ? -6.029 -11.202 -2.115 1.00 98.50 112 ARG A O 1
ATOM 850 N N . ALA A 1 113 ? -4.341 -10.188 -3.204 1.00 98.56 113 ALA A N 1
ATOM 851 C CA . ALA A 1 113 ? -4.204 -9.053 -2.294 1.00 98.56 113 ALA A CA 1
ATOM 852 C C . ALA A 1 113 ? -5.510 -8.244 -2.194 1.00 98.56 113 ALA A C 1
ATOM 854 O O . ALA A 1 113 ? -5.977 -7.932 -1.099 1.00 98.56 113 ALA A O 1
ATOM 855 N N . ALA A 1 114 ? -6.189 -8.004 -3.321 1.00 98.69 114 ALA A N 1
ATOM 856 C CA . ALA A 1 114 ? -7.496 -7.344 -3.329 1.00 98.69 114 ALA A CA 1
ATOM 857 C C . ALA A 1 114 ? -8.585 -8.151 -2.587 1.00 98.69 114 ALA A C 1
ATOM 859 O O . ALA A 1 114 ? -9.458 -7.578 -1.931 1.00 98.69 114 ALA A O 1
ATOM 860 N N . LEU A 1 115 ? -8.561 -9.487 -2.675 1.00 98.69 115 LEU A N 1
ATOM 861 C CA . LEU A 1 115 ? -9.459 -10.343 -1.890 1.00 98.69 115 LEU A CA 1
ATOM 862 C C . LEU A 1 115 ? -9.104 -10.315 -0.398 1.00 98.69 115 LEU A C 1
ATOM 864 O O . LEU A 1 115 ? -10.011 -10.273 0.435 1.00 98.69 115 LEU A O 1
ATOM 868 N N . ALA A 1 116 ? -7.812 -10.308 -0.061 1.00 98.62 116 ALA A N 1
ATOM 869 C CA . ALA A 1 116 ? -7.331 -10.204 1.312 1.00 98.62 116 ALA A CA 1
ATOM 870 C C . ALA A 1 116 ? -7.781 -8.890 1.967 1.00 98.62 116 ALA A C 1
ATOM 872 O O . ALA A 1 116 ? -8.351 -8.940 3.053 1.00 98.62 116 ALA A O 1
ATOM 873 N N . ALA A 1 117 ? -7.658 -7.749 1.278 1.00 98.75 117 ALA A N 1
ATOM 874 C CA . ALA A 1 117 ? -8.160 -6.458 1.758 1.00 98.75 117 ALA A CA 1
ATOM 875 C C . ALA A 1 117 ? -9.653 -6.519 2.136 1.00 98.75 117 ALA A C 1
ATOM 877 O O . ALA A 1 117 ? -10.051 -6.085 3.215 1.00 98.75 117 ALA A O 1
ATOM 878 N N . GLY A 1 118 ? -10.479 -7.143 1.287 1.00 98.69 118 GLY A N 1
ATOM 879 C CA . GLY A 1 118 ? -11.899 -7.355 1.575 1.00 98.69 118 GLY A CA 1
ATOM 880 C C . GLY A 1 118 ? -12.161 -8.229 2.804 1.00 98.69 118 GLY A C 1
ATOM 881 O O . GLY A 1 118 ? -13.034 -7.911 3.607 1.00 98.69 118 GLY A O 1
ATOM 882 N N . ARG A 1 119 ? -11.400 -9.318 2.964 1.00 98.69 119 ARG A N 1
ATOM 883 C CA . ARG A 1 119 ? -11.518 -10.228 4.117 1.00 98.69 119 ARG A CA 1
ATOM 884 C C . ARG A 1 119 ? -11.093 -9.554 5.419 1.00 98.69 119 ARG A C 1
ATOM 886 O O . ARG A 1 119 ? -11.790 -9.694 6.416 1.00 98.69 119 ARG A O 1
ATOM 893 N N . LEU A 1 120 ? -9.992 -8.804 5.399 1.00 98.75 120 LEU A N 1
ATOM 894 C CA . LEU A 1 120 ? -9.493 -8.056 6.555 1.00 98.75 120 LEU A CA 1
ATOM 895 C C . LEU A 1 120 ? -10.487 -6.972 6.992 1.00 98.75 120 LEU A C 1
ATOM 897 O O . LEU A 1 120 ? -10.720 -6.819 8.190 1.00 98.75 120 LEU A O 1
ATOM 901 N N . ASN A 1 121 ? -11.121 -6.281 6.037 1.00 98.69 121 ASN A N 1
ATOM 902 C CA . ASN A 1 121 ? -12.168 -5.305 6.337 1.00 98.69 121 ASN A CA 1
ATOM 903 C C . ASN A 1 121 ? -13.420 -5.967 6.934 1.00 98.69 121 ASN A C 1
ATOM 905 O O . ASN A 1 121 ? -13.950 -5.508 7.939 1.00 98.69 121 ASN A O 1
ATOM 909 N N . ALA A 1 122 ? -13.868 -7.091 6.362 1.00 98.50 122 ALA A N 1
ATOM 910 C CA . ALA A 1 122 ? -15.004 -7.852 6.890 1.00 98.50 122 ALA A CA 1
ATOM 911 C C . ALA A 1 122 ? -14.742 -8.436 8.292 1.00 98.50 122 ALA A C 1
ATOM 913 O O . ALA A 1 122 ? -15.671 -8.581 9.080 1.00 98.50 122 ALA A O 1
ATOM 914 N N . ALA A 1 123 ? -13.483 -8.753 8.609 1.00 98.19 123 ALA A N 1
ATOM 915 C CA . ALA A 1 123 ? -13.058 -9.227 9.924 1.00 98.19 123 ALA A CA 1
ATOM 916 C C . ALA A 1 123 ? -12.841 -8.098 10.952 1.00 98.19 123 ALA A C 1
ATOM 918 O O . ALA A 1 123 ? -12.492 -8.386 12.094 1.00 98.19 123 ALA A O 1
ATOM 919 N N . GLY A 1 124 ? -12.995 -6.825 10.563 1.00 98.19 124 GLY A N 1
ATOM 920 C CA . GLY A 1 124 ? -12.769 -5.670 11.440 1.00 98.19 124 GLY A CA 1
ATOM 921 C C . GLY A 1 124 ? -11.298 -5.395 11.776 1.00 98.19 124 GLY A C 1
ATOM 922 O O . GLY A 1 124 ? -11.013 -4.587 12.656 1.00 98.19 124 GLY A O 1
ATOM 923 N N . LEU A 1 125 ? -10.353 -6.045 11.087 1.00 98.25 125 LEU A N 1
ATOM 924 C CA . LEU A 1 125 ? -8.914 -5.782 11.237 1.00 98.25 125 LEU A CA 1
ATOM 925 C C . LEU A 1 125 ? -8.484 -4.508 10.499 1.00 98.25 125 LEU A C 1
ATOM 927 O O . LEU A 1 125 ? -7.503 -3.866 10.869 1.00 98.25 125 LEU A O 1
ATOM 931 N N . ILE A 1 126 ? -9.241 -4.148 9.466 1.00 98.31 126 ILE A N 1
ATOM 932 C CA . ILE A 1 126 ? -9.197 -2.867 8.768 1.00 98.31 126 ILE A CA 1
ATOM 933 C C . ILE A 1 126 ? -10.615 -2.283 8.820 1.00 98.31 126 ILE A C 1
ATOM 935 O O . ILE A 1 126 ? -11.588 -3.029 8.738 1.00 98.31 126 ILE A O 1
ATOM 939 N N . VAL A 1 127 ? -10.740 -0.963 8.952 1.00 98.25 127 VAL A N 1
ATOM 940 C CA . VAL A 1 127 ? -12.030 -0.258 8.942 1.00 98.25 127 VAL A CA 1
ATOM 941 C C . VAL A 1 127 ? -11.987 0.858 7.899 1.00 98.25 127 VAL A C 1
ATOM 943 O O . VAL A 1 127 ? -11.524 1.973 8.163 1.00 98.25 127 VAL A O 1
ATOM 946 N N . LEU A 1 128 ? -12.446 0.532 6.692 1.00 98.38 128 LEU A N 1
ATOM 947 C CA . LEU A 1 128 ? -12.626 1.445 5.564 1.00 98.38 128 LEU A CA 1
ATOM 948 C C . LEU A 1 128 ? -14.099 1.463 5.136 1.00 98.38 128 LEU A C 1
ATOM 950 O O . LEU A 1 128 ? -14.794 0.446 5.214 1.00 98.38 128 LEU A O 1
ATOM 954 N N . ASP A 1 129 ? -14.560 2.620 4.663 1.00 98.00 129 ASP A N 1
ATOM 955 C CA . ASP A 1 129 ? -15.837 2.733 3.958 1.00 98.00 129 ASP A CA 1
ATOM 956 C C . ASP A 1 129 ? -15.757 2.116 2.546 1.00 98.00 129 ASP A C 1
ATOM 958 O O . ASP A 1 129 ? -14.718 1.598 2.125 1.00 98.00 129 ASP A O 1
ATOM 962 N N . GLY A 1 130 ? -16.881 2.139 1.824 1.00 97.75 130 GLY A N 1
ATOM 963 C CA . GLY A 1 130 ? -16.996 1.523 0.503 1.00 97.75 130 GLY A CA 1
ATOM 964 C C . GLY A 1 130 ? -16.001 2.073 -0.518 1.00 97.75 130 GLY A C 1
ATOM 965 O O . GLY A 1 130 ? -15.355 1.284 -1.207 1.00 97.75 130 GLY A O 1
ATOM 966 N N . ASP A 1 131 ? -15.832 3.393 -0.573 1.00 97.94 131 ASP A N 1
ATOM 967 C CA . ASP A 1 131 ? -14.999 4.052 -1.582 1.00 97.94 131 ASP A CA 1
ATOM 968 C C . ASP A 1 131 ? -13.511 3.827 -1.296 1.00 97.94 131 ASP A C 1
ATOM 970 O O . ASP A 1 131 ? -12.746 3.438 -2.184 1.00 97.94 131 ASP A O 1
ATOM 974 N N . ARG A 1 132 ? -13.094 3.971 -0.031 1.00 98.44 132 ARG A N 1
ATOM 975 C CA . ARG A 1 132 ? -11.709 3.720 0.397 1.00 98.44 132 ARG A CA 1
ATOM 976 C C . ARG A 1 132 ? -11.327 2.252 0.216 1.00 98.44 132 ARG A C 1
ATOM 978 O O . ARG A 1 132 ? -10.213 1.946 -0.219 1.00 98.44 132 ARG A O 1
ATOM 985 N N . LEU A 1 133 ? -12.245 1.330 0.522 1.00 98.75 133 LEU A N 1
ATOM 986 C CA . LEU A 1 133 ? -12.030 -0.099 0.307 1.00 98.75 133 LEU A CA 1
ATOM 987 C C . LEU A 1 133 ? -11.967 -0.445 -1.188 1.00 98.75 133 LEU A C 1
ATOM 989 O O . LEU A 1 133 ? -11.122 -1.255 -1.575 1.00 98.75 133 LEU A O 1
ATOM 993 N N . ASP A 1 134 ? -12.822 0.142 -2.031 1.00 98.69 134 ASP A N 1
ATOM 994 C CA . ASP A 1 134 ? -12.770 -0.071 -3.483 1.00 98.69 134 ASP A CA 1
ATOM 995 C C . ASP A 1 134 ? -11.443 0.425 -4.069 1.00 98.69 134 ASP A C 1
ATOM 997 O O . ASP A 1 134 ? -10.776 -0.320 -4.793 1.00 98.69 134 ASP A O 1
ATOM 1001 N N . ALA A 1 135 ? -10.996 1.621 -3.672 1.00 98.62 135 ALA A N 1
ATOM 1002 C CA . ALA A 1 135 ? -9.714 2.179 -4.091 1.00 98.62 135 ALA A CA 1
ATOM 1003 C C . ALA A 1 135 ? -8.541 1.253 -3.727 1.00 98.62 135 ALA A C 1
ATOM 1005 O O . ALA A 1 135 ? -7.744 0.900 -4.601 1.00 98.62 135 ALA A O 1
ATOM 1006 N N . LEU A 1 136 ? -8.479 0.766 -2.478 1.00 98.88 136 LEU A N 1
ATOM 1007 C CA . LEU A 1 136 ? -7.461 -0.195 -2.035 1.00 98.88 136 LEU A CA 1
ATOM 1008 C C . LEU A 1 136 ? -7.483 -1.477 -2.882 1.00 98.88 136 LEU A C 1
ATOM 1010 O O . LEU A 1 136 ? -6.451 -1.942 -3.368 1.00 98.88 136 LEU A O 1
ATOM 1014 N N . ARG A 1 137 ? -8.671 -2.049 -3.105 1.00 98.81 137 ARG A N 1
ATOM 1015 C CA . ARG A 1 137 ? -8.833 -3.298 -3.867 1.00 98.81 137 ARG A CA 1
ATOM 1016 C C . ARG A 1 137 ? -8.440 -3.130 -5.330 1.00 98.81 137 ARG A C 1
ATOM 1018 O O . ARG A 1 137 ? -7.837 -4.041 -5.903 1.00 98.81 137 ARG A O 1
ATOM 1025 N N . ARG A 1 138 ? -8.778 -1.997 -5.943 1.00 98.62 138 ARG A N 1
ATOM 1026 C CA . ARG A 1 138 ? -8.402 -1.669 -7.324 1.00 98.62 138 ARG A CA 1
ATOM 1027 C C . ARG A 1 138 ? -6.906 -1.422 -7.452 1.00 98.62 138 ARG A C 1
ATOM 1029 O O . ARG A 1 138 ? -6.303 -1.960 -8.381 1.00 98.62 138 ARG A O 1
ATOM 1036 N N . ALA A 1 139 ? -6.313 -0.694 -6.506 1.00 98.56 139 ALA A N 1
ATOM 1037 C CA . ALA A 1 139 ? -4.875 -0.472 -6.446 1.00 98.56 139 ALA A CA 1
ATOM 1038 C C . ALA A 1 139 ? -4.121 -1.809 -6.371 1.00 98.56 139 ALA A C 1
ATOM 1040 O O . ALA A 1 139 ? -3.328 -2.098 -7.267 1.00 98.56 139 ALA A O 1
ATOM 1041 N N . CYS A 1 140 ? -4.452 -2.676 -5.403 1.00 98.62 140 CYS A N 1
ATOM 1042 C CA . CYS A 1 140 ? -3.844 -4.005 -5.268 1.00 98.62 140 CYS A CA 1
ATOM 1043 C C . CYS A 1 140 ? -4.038 -4.869 -6.521 1.00 98.62 140 CYS A C 1
ATOM 1045 O O . CYS A 1 140 ? -3.090 -5.482 -7.001 1.00 98.62 140 CYS A O 1
ATOM 1047 N N . ARG A 1 141 ? -5.246 -4.909 -7.096 1.00 98.12 141 ARG A N 1
ATOM 1048 C CA . ARG A 1 141 ? -5.530 -5.745 -8.275 1.00 98.12 141 ARG A CA 1
ATOM 1049 C C . ARG A 1 141 ? -4.725 -5.337 -9.509 1.00 98.12 141 ARG A C 1
ATOM 1051 O O . ARG A 1 141 ? -4.396 -6.208 -10.306 1.00 98.12 141 ARG A O 1
ATOM 1058 N N . GLY A 1 142 ? -4.494 -4.039 -9.696 1.00 95.00 142 GLY A N 1
ATOM 1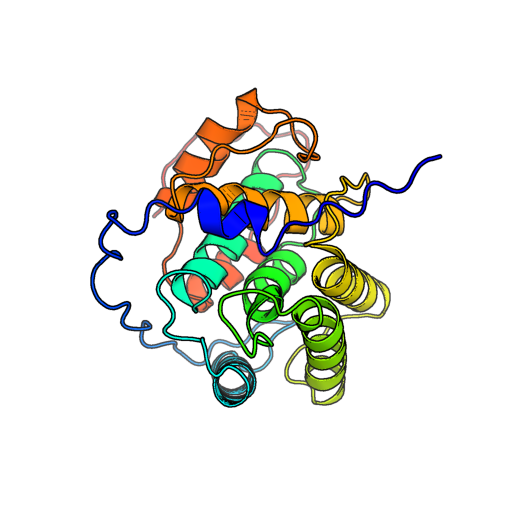059 C CA . GLY A 1 142 ? -3.978 -3.481 -10.946 1.00 95.00 142 GLY A CA 1
ATOM 1060 C C . GLY A 1 142 ? -2.500 -3.095 -10.960 1.00 95.00 142 GLY A C 1
ATOM 1061 O O . GLY A 1 142 ? -2.023 -2.702 -12.023 1.00 95.00 142 GLY A O 1
ATOM 1062 N N . HIS A 1 143 ? -1.780 -3.176 -9.836 1.00 95.25 143 HIS A N 1
ATOM 1063 C CA . HIS A 1 143 ? -0.454 -2.549 -9.715 1.00 95.25 143 HIS A CA 1
ATOM 1064 C C . HIS A 1 143 ? 0.593 -3.057 -10.724 1.00 95.25 143 HIS A C 1
ATOM 1066 O O . HIS A 1 143 ? 1.366 -2.260 -11.260 1.00 95.25 143 HIS A O 1
ATOM 1072 N N . THR A 1 144 ? 0.519 -4.328 -11.123 1.00 90.31 144 THR A N 1
ATOM 1073 C CA . THR A 1 144 ? 1.423 -4.935 -12.116 1.00 90.31 144 THR A CA 1
ATOM 1074 C C . THR A 1 144 ? 0.998 -4.769 -13.578 1.00 90.31 144 THR A C 1
ATOM 1076 O O . THR A 1 144 ? 1.700 -5.209 -14.483 1.00 90.31 144 THR A O 1
ATOM 1079 N N . MET A 1 145 ? -0.133 -4.113 -13.866 1.00 88.25 145 MET A N 1
ATOM 1080 C CA . MET A 1 145 ? -0.685 -4.046 -15.232 1.00 88.25 145 MET A CA 1
ATOM 1081 C C . MET A 1 145 ? 0.014 -3.037 -16.160 1.00 88.25 145 MET A C 1
ATOM 1083 O O . MET A 1 145 ? -0.399 -2.898 -17.311 1.00 88.25 145 MET A O 1
ATOM 1087 N N . GLY A 1 146 ? 1.026 -2.304 -15.681 1.00 83.50 146 GLY A N 1
ATOM 1088 C CA . GLY A 1 146 ? 1.762 -1.321 -16.488 1.00 83.50 146 GLY A CA 1
ATOM 1089 C C . GLY A 1 146 ? 0.897 -0.140 -16.944 1.00 83.50 146 GLY A C 1
ATOM 1090 O O . GLY A 1 146 ? 0.884 0.208 -18.122 1.00 83.50 146 GLY A O 1
ATOM 1091 N N . ARG A 1 147 ? 0.119 0.445 -16.025 1.00 90.50 147 ARG A N 1
ATOM 1092 C CA . ARG A 1 147 ? -0.800 1.566 -16.295 1.00 90.50 147 ARG A CA 1
ATOM 1093 C C . ARG A 1 147 ? -0.551 2.737 -15.347 1.00 90.50 147 ARG A C 1
ATOM 1095 O O . ARG A 1 147 ? -0.072 2.534 -14.232 1.00 90.50 147 ARG A O 1
ATOM 1102 N N . THR A 1 148 ? -0.945 3.932 -15.773 1.00 94.81 148 THR A N 1
ATOM 1103 C CA . THR A 1 148 ? -1.099 5.128 -14.929 1.00 94.81 148 THR A CA 1
ATOM 1104 C C . THR A 1 148 ? -2.572 5.343 -14.573 1.00 94.81 148 THR A C 1
ATOM 1106 O O . THR A 1 148 ? -3.462 4.708 -15.156 1.00 94.81 148 THR A O 1
ATOM 1109 N N . SER A 1 149 ? -2.839 6.206 -13.592 1.00 96.44 149 SER A N 1
ATOM 1110 C CA . SER A 1 149 ? -4.198 6.533 -13.155 1.00 96.44 149 SER A CA 1
ATOM 1111 C C . SER A 1 149 ? -4.315 7.999 -12.743 1.00 96.44 149 SER A C 1
ATOM 1113 O O . SER A 1 149 ? -3.431 8.526 -12.074 1.00 96.44 149 SER A O 1
ATOM 1115 N N . GLU A 1 150 ? -5.431 8.635 -13.109 1.00 95.88 150 GLU A N 1
ATOM 1116 C CA . GLU A 1 150 ? -5.801 9.977 -12.633 1.00 95.88 150 GLU A CA 1
ATOM 1117 C C . GLU A 1 150 ? -6.434 9.945 -11.234 1.00 95.88 150 GLU A C 1
ATOM 1119 O O . GLU A 1 150 ? -6.420 10.951 -10.533 1.00 95.88 150 GLU A O 1
ATOM 1124 N N . ASP A 1 151 ? -6.957 8.789 -10.804 1.00 97.44 151 ASP A N 1
ATOM 1125 C CA . ASP A 1 151 ? -7.387 8.597 -9.417 1.00 97.44 151 ASP A CA 1
ATOM 1126 C C . ASP A 1 151 ? -6.174 8.771 -8.484 1.00 97.44 151 ASP A C 1
ATOM 1128 O O . ASP A 1 151 ? -5.184 8.041 -8.645 1.00 97.44 151 ASP A O 1
ATOM 1132 N N . PRO A 1 152 ? -6.227 9.713 -7.524 1.00 97.25 152 PRO A N 1
ATOM 1133 C CA . PRO A 1 152 ? -5.069 10.097 -6.729 1.00 97.25 152 PRO A CA 1
ATOM 1134 C C . PRO A 1 152 ? -4.577 8.973 -5.818 1.00 97.25 152 PRO A C 1
ATOM 1136 O O . PRO A 1 152 ? -3.378 8.894 -5.564 1.00 97.25 152 PRO A O 1
ATOM 1139 N N . ILE A 1 153 ? -5.454 8.077 -5.357 1.00 98.19 153 ILE A N 1
ATOM 1140 C CA . ILE A 1 153 ? -5.057 6.941 -4.519 1.00 98.19 153 ILE A CA 1
ATOM 1141 C C . ILE A 1 153 ? -4.416 5.873 -5.399 1.00 98.19 153 ILE A C 1
ATOM 1143 O O . ILE A 1 153 ? -3.295 5.443 -5.136 1.00 98.19 153 ILE A O 1
ATOM 1147 N N . ILE A 1 154 ? -5.099 5.462 -6.470 1.00 98.56 154 ILE A N 1
ATOM 1148 C CA . ILE A 1 154 ? -4.629 4.372 -7.335 1.00 98.56 154 ILE A CA 1
ATOM 1149 C C . ILE A 1 154 ? -3.313 4.748 -8.026 1.00 98.56 154 ILE A C 1
ATOM 1151 O O . ILE A 1 154 ? -2.381 3.944 -8.036 1.00 98.56 154 ILE A O 1
ATOM 1155 N N . GLY A 1 155 ? -3.223 5.965 -8.574 1.00 98.00 155 GLY A N 1
ATOM 1156 C CA . GLY A 1 155 ? -2.011 6.464 -9.226 1.00 98.00 155 GLY A CA 1
ATOM 1157 C C . GLY A 1 155 ? -0.831 6.513 -8.260 1.00 98.00 155 GLY A C 1
ATOM 1158 O O . GLY A 1 155 ? 0.238 6.001 -8.577 1.00 98.00 155 GLY A O 1
ATOM 1159 N N . THR A 1 156 ? -1.051 7.028 -7.045 1.00 98.56 156 THR A N 1
ATOM 1160 C CA . THR A 1 156 ? -0.007 7.093 -6.012 1.00 98.56 156 THR A CA 1
ATOM 1161 C C . THR A 1 156 ? 0.461 5.708 -5.577 1.00 98.56 156 THR A C 1
ATOM 1163 O O . THR A 1 156 ? 1.662 5.489 -5.471 1.00 98.56 156 THR A O 1
ATOM 1166 N N . CYS A 1 157 ? -0.452 4.757 -5.360 1.00 98.69 157 CYS A N 1
ATOM 1167 C CA . CYS A 1 157 ? -0.097 3.379 -5.017 1.00 98.69 157 CYS A CA 1
ATOM 1168 C C . CYS A 1 157 ? 0.807 2.739 -6.080 1.00 98.69 157 CYS A C 1
ATOM 1170 O O . CYS A 1 157 ? 1.834 2.146 -5.758 1.00 98.69 157 CYS A O 1
ATOM 1172 N N . TRP A 1 158 ? 0.442 2.868 -7.356 1.00 98.31 158 TRP A N 1
ATOM 1173 C CA . TRP A 1 158 ? 1.210 2.270 -8.448 1.00 98.31 158 TRP A CA 1
ATOM 1174 C C . TRP A 1 158 ? 2.566 2.945 -8.652 1.00 98.31 158 TRP A C 1
ATOM 1176 O O . TRP A 1 158 ? 3.557 2.263 -8.904 1.00 98.31 158 TRP A O 1
ATOM 1186 N N . ASP A 1 159 ? 2.624 4.268 -8.515 1.00 97.94 159 ASP A N 1
ATOM 1187 C CA . ASP A 1 159 ? 3.881 5.009 -8.584 1.00 97.94 159 ASP A CA 1
ATOM 1188 C C . ASP A 1 159 ? 4.796 4.654 -7.406 1.00 97.94 159 ASP A C 1
ATOM 1190 O O . ASP A 1 159 ? 5.993 4.470 -7.603 1.00 97.94 159 ASP A O 1
ATOM 1194 N N . ALA A 1 160 ? 4.244 4.494 -6.200 1.00 98.06 160 ALA A N 1
ATOM 1195 C CA . ALA A 1 160 ? 4.991 4.125 -5.001 1.00 98.06 160 ALA A CA 1
ATOM 1196 C C . ALA A 1 160 ? 5.658 2.746 -5.113 1.00 98.06 160 ALA A C 1
ATOM 1198 O O . ALA A 1 160 ? 6.828 2.600 -4.759 1.00 98.06 160 ALA A O 1
ATOM 1199 N N . ASP A 1 161 ? 4.944 1.757 -5.652 1.00 97.31 161 ASP A N 1
ATOM 1200 C CA . ASP A 1 161 ? 5.502 0.432 -5.936 1.00 97.31 161 ASP A CA 1
ATOM 1201 C C . ASP A 1 161 ? 6.655 0.512 -6.956 1.00 97.31 161 ASP A C 1
ATOM 1203 O O . ASP A 1 161 ? 7.772 0.034 -6.727 1.00 97.31 161 ASP A O 1
ATOM 1207 N N . ARG A 1 162 ? 6.442 1.264 -8.043 1.00 95.25 162 ARG A N 1
ATOM 1208 C CA . ARG A 1 162 ? 7.465 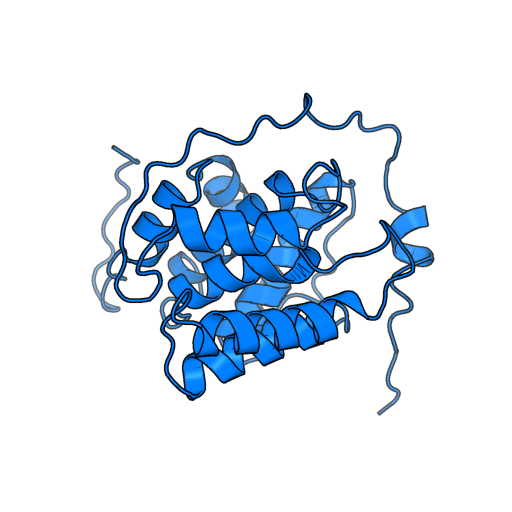1.496 -9.075 1.00 95.25 162 ARG A CA 1
ATOM 1209 C C . ARG A 1 162 ? 8.669 2.273 -8.552 1.00 95.25 162 ARG A C 1
ATOM 1211 O O . ARG A 1 162 ? 9.791 2.034 -9.004 1.00 95.25 162 ARG A O 1
ATOM 1218 N N . CYS A 1 163 ? 8.478 3.182 -7.598 1.00 93.69 163 CYS A N 1
ATOM 1219 C CA . CYS A 1 163 ? 9.573 3.897 -6.956 1.00 93.69 163 CYS A CA 1
ATOM 1220 C C . CYS A 1 163 ? 10.550 2.922 -6.293 1.00 93.69 163 CYS A C 1
ATOM 1222 O O . CYS A 1 163 ? 11.759 3.108 -6.431 1.00 93.69 163 CYS A O 1
ATOM 1224 N N . ASP A 1 164 ? 10.078 1.844 -5.668 1.00 92.94 164 ASP A N 1
ATOM 1225 C CA . ASP A 1 164 ? 10.964 0.894 -4.994 1.00 92.94 164 ASP A CA 1
ATOM 1226 C C . ASP A 1 164 ? 11.641 -0.116 -5.938 1.00 92.94 164 ASP A C 1
ATOM 1228 O O . ASP A 1 164 ? 12.463 -0.917 -5.494 1.00 92.94 164 ASP A O 1
ATOM 1232 N N . LEU A 1 165 ? 11.385 -0.081 -7.255 1.00 87.19 165 LEU A N 1
ATOM 1233 C CA . LEU A 1 165 ? 12.100 -0.920 -8.236 1.00 87.19 165 LEU A CA 1
ATOM 1234 C C . LEU A 1 165 ? 13.617 -0.659 -8.250 1.00 87.19 165 LEU A C 1
ATOM 1236 O O . LEU A 1 165 ? 14.395 -1.549 -8.598 1.00 87.19 165 LEU A O 1
ATOM 1240 N N . ARG A 1 166 ? 14.063 0.518 -7.781 1.00 83.19 166 ARG A N 1
ATOM 1241 C CA . ARG A 1 166 ? 15.494 0.827 -7.611 1.00 83.19 166 ARG A CA 1
ATOM 1242 C C . ARG A 1 166 ? 16.222 -0.176 -6.710 1.00 83.19 166 ARG A C 1
ATOM 1244 O O . ARG A 1 166 ? 17.425 -0.348 -6.878 1.00 83.19 166 ARG A O 1
ATOM 1251 N N . ARG A 1 167 ? 15.511 -0.861 -5.798 1.00 87.06 167 ARG A N 1
ATOM 1252 C CA . ARG A 1 167 ? 16.081 -1.905 -4.927 1.00 87.06 167 ARG A CA 1
ATOM 1253 C C . ARG A 1 167 ? 16.729 -3.035 -5.731 1.00 87.06 167 ARG A C 1
ATOM 1255 O O . ARG A 1 167 ? 17.720 -3.604 -5.298 1.00 87.06 167 ARG A O 1
ATOM 1262 N N . GLY A 1 168 ? 16.176 -3.324 -6.911 1.00 80.12 168 GLY A N 1
ATOM 1263 C CA . GLY A 1 168 ? 16.664 -4.329 -7.852 1.00 80.12 168 GLY A CA 1
ATOM 1264 C C . GLY A 1 168 ? 17.640 -3.791 -8.894 1.00 80.12 168 GLY A C 1
ATOM 1265 O O . GLY A 1 168 ? 18.021 -4.523 -9.803 1.00 80.12 168 GLY A O 1
ATOM 1266 N N . GLY A 1 169 ? 18.014 -2.508 -8.811 1.00 79.56 169 GLY A N 1
ATOM 1267 C CA . GLY A 1 169 ? 18.804 -1.822 -9.836 1.00 79.56 169 GLY A CA 1
ATOM 1268 C C . GLY A 1 169 ? 18.017 -1.460 -11.101 1.00 79.56 169 GLY A C 1
ATOM 1269 O O . GLY A 1 169 ? 18.613 -1.052 -12.096 1.00 79.56 169 GLY A O 1
ATOM 1270 N N . LEU A 1 170 ? 16.687 -1.586 -11.081 1.00 82.81 170 LEU A N 1
ATOM 1271 C CA . LEU A 1 170 ? 15.841 -1.306 -12.236 1.00 82.81 170 LEU A CA 1
ATOM 1272 C C . LEU A 1 170 ? 15.608 0.201 -12.403 1.00 82.81 170 LEU A C 1
ATOM 1274 O O . LEU A 1 170 ? 15.286 0.918 -11.450 1.00 82.81 170 LEU A O 1
ATOM 1278 N N . ARG A 1 171 ? 15.722 0.684 -13.646 1.00 84.00 171 ARG A N 1
ATOM 1279 C CA . ARG A 1 171 ? 15.359 2.060 -13.999 1.00 84.00 171 ARG A CA 1
ATOM 1280 C C . ARG A 1 171 ? 13.838 2.189 -14.048 1.00 84.00 171 ARG A C 1
ATOM 1282 O O . ARG A 1 171 ? 13.163 1.408 -14.712 1.00 84.00 171 ARG A O 1
ATOM 1289 N N . ARG A 1 172 ? 13.309 3.221 -13.394 1.00 88.62 172 ARG A N 1
ATOM 1290 C CA . ARG A 1 172 ? 11.891 3.596 -13.475 1.00 88.62 172 ARG A CA 1
ATOM 1291 C C . ARG A 1 172 ? 11.579 4.085 -14.888 1.00 88.62 172 ARG A C 1
ATOM 1293 O O . ARG A 1 172 ? 12.316 4.910 -15.423 1.00 88.62 172 ARG A O 1
ATOM 1300 N N . ASP A 1 173 ? 10.504 3.579 -15.482 1.00 89.06 173 ASP A N 1
ATOM 1301 C CA . ASP A 1 173 ? 9.999 4.057 -16.771 1.00 89.06 173 ASP A CA 1
ATOM 1302 C C . ASP A 1 173 ? 9.049 5.246 -16.537 1.00 89.06 173 ASP A C 1
ATOM 1304 O O . ASP A 1 173 ? 7.971 5.048 -15.969 1.00 89.06 173 ASP A O 1
ATOM 1308 N N . PRO A 1 174 ? 9.402 6.471 -16.972 1.00 88.50 174 PRO A N 1
ATOM 1309 C CA . PRO A 1 174 ? 8.560 7.652 -16.781 1.00 88.50 174 PRO A CA 1
ATOM 1310 C C . PRO A 1 174 ? 7.177 7.535 -17.424 1.00 88.50 174 PRO A C 1
ATOM 1312 O O . PRO A 1 174 ? 6.226 8.139 -16.940 1.00 88.50 174 PRO A O 1
ATOM 1315 N N . SER A 1 175 ? 7.030 6.736 -18.488 1.00 91.06 175 SER A N 1
ATOM 1316 C CA . SER A 1 175 ? 5.734 6.519 -19.145 1.00 91.06 175 SER A CA 1
ATOM 1317 C C . SER A 1 175 ? 4.752 5.703 -18.296 1.00 91.06 175 SER A C 1
ATOM 1319 O O . SER A 1 175 ? 3.556 5.664 -18.589 1.00 91.06 175 SER A O 1
ATOM 1321 N N . LEU A 1 176 ? 5.256 5.070 -17.234 1.00 91.62 176 LEU A N 1
ATOM 1322 C CA . LEU A 1 176 ? 4.485 4.312 -16.259 1.00 91.62 176 LEU A CA 1
ATOM 1323 C C . LEU A 1 176 ? 4.313 5.076 -14.941 1.00 91.62 176 LEU A C 1
ATOM 1325 O O . LEU A 1 176 ? 3.885 4.470 -13.968 1.00 91.62 176 LEU A O 1
ATOM 1329 N N . LEU A 1 177 ? 4.629 6.368 -14.869 1.00 93.75 177 LEU A N 1
ATOM 1330 C CA . LEU A 1 177 ? 4.410 7.171 -13.666 1.00 93.75 177 LEU A CA 1
ATOM 1331 C C . LEU A 1 177 ? 3.233 8.129 -13.857 1.00 93.75 177 LEU A C 1
ATOM 1333 O O . LEU A 1 177 ? 3.085 8.774 -14.892 1.00 93.75 177 LEU A O 1
ATOM 1337 N N . SER A 1 178 ? 2.384 8.213 -12.839 1.00 96.19 178 SER A N 1
ATOM 1338 C CA . SER A 1 178 ? 1.289 9.184 -12.735 1.00 96.19 178 SER A CA 1
ATOM 1339 C C . SER A 1 178 ? 1.785 10.534 -12.183 1.00 96.19 178 SER A C 1
ATOM 1341 O O . SER A 1 178 ? 1.048 11.525 -12.187 1.00 96.19 178 SER A O 1
ATOM 1343 N N . ILE A 1 179 ? 3.042 10.587 -11.729 1.00 94.69 179 ILE A N 1
ATOM 1344 C CA . ILE A 1 179 ? 3.782 11.781 -11.316 1.00 94.69 179 ILE A CA 1
ATOM 1345 C C . ILE A 1 179 ? 4.909 12.143 -12.303 1.00 94.69 179 ILE A C 1
ATOM 1347 O O . ILE A 1 179 ? 5.433 11.263 -12.985 1.00 94.69 179 ILE A O 1
ATOM 1351 N N . PRO A 1 180 ? 5.339 13.419 -12.353 1.00 93.88 180 PRO A N 1
ATOM 1352 C CA . PRO A 1 180 ? 6.469 13.832 -13.188 1.00 93.88 180 PRO A CA 1
ATOM 1353 C C . PRO A 1 180 ? 7.811 13.225 -12.732 1.00 93.88 180 PRO A C 1
ATOM 1355 O O . PRO A 1 180 ? 8.097 13.178 -11.531 1.00 93.88 180 PRO A O 1
ATOM 1358 N N . GLU A 1 181 ? 8.659 12.809 -13.682 1.00 92.31 181 GLU A N 1
ATOM 1359 C CA . GLU A 1 181 ? 9.966 12.168 -13.422 1.00 92.31 181 GLU A CA 1
ATOM 1360 C C . GLU A 1 181 ? 10.882 13.045 -12.553 1.00 92.31 181 GLU A C 1
ATOM 1362 O O . GLU A 1 181 ? 11.568 12.543 -11.662 1.00 92.31 181 GLU A O 1
ATOM 1367 N N . GLU A 1 182 ? 10.848 14.367 -12.732 1.00 94.75 182 GLU A N 1
ATOM 1368 C CA . GLU A 1 182 ? 11.672 15.317 -11.980 1.00 94.75 182 GLU A CA 1
ATOM 1369 C C . GLU A 1 182 ? 11.369 15.347 -10.472 1.00 94.75 182 GLU A C 1
ATOM 1371 O O . GLU A 1 182 ? 12.142 15.904 -9.690 1.00 94.75 182 GLU A O 1
ATOM 1376 N N . LYS A 1 183 ? 10.255 14.747 -10.036 1.00 95.06 183 LYS A N 1
ATOM 1377 C CA . LYS A 1 183 ? 9.887 14.643 -8.619 1.00 95.06 183 LYS A CA 1
ATOM 1378 C C . LYS A 1 183 ? 10.458 13.408 -7.932 1.00 95.06 183 LYS A C 1
ATOM 1380 O O . LYS A 1 183 ? 10.503 13.389 -6.701 1.00 95.06 183 LYS A O 1
ATOM 1385 N N . LEU A 1 184 ? 10.943 12.420 -8.686 1.00 92.88 184 LEU A N 1
ATOM 1386 C CA . LEU A 1 184 ? 11.429 11.152 -8.135 1.00 92.88 184 LEU A CA 1
ATOM 1387 C C . LEU A 1 184 ? 12.558 11.340 -7.119 1.00 92.88 184 LEU A C 1
ATOM 1389 O O . LEU A 1 184 ? 12.542 10.696 -6.079 1.00 92.88 184 LEU A O 1
ATOM 1393 N N . GLY A 1 185 ? 13.487 12.272 -7.357 1.00 94.44 185 GLY A N 1
ATOM 1394 C CA . GLY A 1 185 ? 14.575 12.537 -6.408 1.00 94.44 185 GLY A CA 1
ATOM 1395 C C . GLY A 1 185 ? 14.089 13.058 -5.047 1.00 94.44 185 GLY A C 1
ATOM 1396 O O . GLY A 1 185 ? 14.660 12.718 -4.014 1.00 94.44 185 GLY A O 1
ATOM 1397 N N . ALA A 1 186 ? 13.012 13.851 -5.025 1.00 96.56 186 ALA A N 1
ATOM 1398 C CA . ALA A 1 186 ? 12.415 14.329 -3.778 1.00 96.56 186 ALA A CA 1
ATOM 1399 C C . ALA A 1 186 ? 11.640 13.216 -3.053 1.00 96.56 186 ALA A C 1
ATOM 1401 O O . ALA A 1 186 ? 11.720 13.117 -1.829 1.00 96.56 186 ALA A O 1
ATOM 1402 N N . VAL A 1 187 ? 10.934 12.368 -3.810 1.00 96.50 187 VAL A N 1
ATOM 1403 C CA . VAL A 1 187 ? 10.248 11.180 -3.276 1.00 96.50 187 VAL A CA 1
ATOM 1404 C C . VAL A 1 187 ? 11.257 10.211 -2.660 1.00 96.50 187 VAL A C 1
ATOM 1406 O O . VAL A 1 187 ? 11.054 9.768 -1.532 1.00 96.50 187 VAL A O 1
ATOM 1409 N N . ASP A 1 188 ? 12.370 9.944 -3.346 1.00 94.88 188 ASP A N 1
ATOM 1410 C CA . ASP A 1 188 ? 13.449 9.082 -2.855 1.00 94.88 188 ASP A CA 1
ATOM 1411 C C . ASP A 1 188 ? 14.029 9.615 -1.543 1.00 94.88 188 ASP A C 1
ATOM 1413 O O . ASP A 1 188 ? 14.072 8.887 -0.555 1.00 94.88 188 ASP A O 1
ATOM 1417 N N . ALA A 1 189 ? 14.372 10.906 -1.487 1.00 95.75 189 ALA A N 1
ATOM 1418 C CA . ALA A 1 189 ? 14.928 11.519 -0.281 1.00 95.75 189 ALA A CA 1
ATOM 1419 C C . ALA A 1 189 ? 13.979 11.440 0.931 1.00 95.75 189 ALA A C 1
ATOM 1421 O O . ALA A 1 189 ? 14.428 11.210 2.054 1.00 95.75 189 ALA A O 1
ATOM 1422 N N . MET A 1 190 ? 12.669 11.617 0.722 1.00 96.56 190 MET A N 1
ATOM 1423 C CA . MET A 1 190 ? 11.673 11.467 1.791 1.00 96.56 190 MET A CA 1
ATOM 1424 C C . MET A 1 190 ? 11.467 10.005 2.197 1.00 96.56 190 MET A C 1
ATOM 1426 O O . MET A 1 190 ? 11.291 9.726 3.380 1.00 96.56 190 MET A O 1
ATOM 1430 N N . THR A 1 191 ? 11.512 9.082 1.236 1.00 95.50 191 THR A N 1
ATOM 1431 C CA . THR A 1 191 ? 11.384 7.637 1.480 1.00 95.50 191 THR A CA 1
ATOM 1432 C C . THR A 1 191 ? 12.584 7.105 2.265 1.00 95.50 191 THR A C 1
ATOM 1434 O O . THR A 1 191 ? 12.407 6.348 3.214 1.00 95.50 191 THR A O 1
ATOM 1437 N N . ASP A 1 192 ? 13.799 7.545 1.929 1.00 91.56 192 ASP A N 1
ATOM 1438 C CA . ASP A 1 192 ? 15.041 7.126 2.594 1.00 91.56 192 ASP A CA 1
ATOM 1439 C C . ASP A 1 192 ? 15.117 7.597 4.056 1.00 91.56 192 ASP A C 1
ATOM 1441 O O . ASP A 1 192 ? 15.692 6.913 4.904 1.00 91.56 192 ASP A O 1
ATOM 1445 N N . GLY A 1 193 ? 14.503 8.744 4.365 1.00 90.06 193 GLY A N 1
ATOM 1446 C CA . GLY A 1 193 ? 14.376 9.276 5.724 1.00 90.06 193 GLY A CA 1
ATOM 1447 C C . GLY A 1 193 ? 13.116 8.830 6.476 1.00 90.06 193 GLY A C 1
ATOM 1448 O O . GLY A 1 193 ? 12.864 9.332 7.572 1.00 90.06 193 GLY A O 1
ATOM 1449 N N . ALA A 1 194 ? 12.295 7.949 5.898 1.00 92.06 194 ALA A N 1
ATOM 1450 C CA . ALA A 1 194 ? 11.001 7.585 6.461 1.00 92.06 194 ALA A CA 1
ATOM 1451 C C . ALA A 1 194 ? 11.115 6.702 7.720 1.00 92.06 194 ALA A C 1
ATOM 1453 O O . ALA A 1 194 ? 12.101 5.981 7.906 1.00 92.06 194 ALA A O 1
ATOM 1454 N N . PRO A 1 195 ? 10.072 6.682 8.575 1.00 90.56 195 PRO A N 1
ATOM 1455 C CA . PRO A 1 195 ? 9.977 5.717 9.660 1.00 90.56 195 PRO A CA 1
ATOM 1456 C C . PRO A 1 195 ? 10.062 4.280 9.146 1.00 90.56 195 PRO A C 1
ATOM 1458 O O . PRO A 1 195 ? 9.318 3.878 8.255 1.00 90.56 195 PRO A O 1
ATOM 1461 N N . LYS A 1 196 ? 10.915 3.481 9.781 1.00 90.19 196 LYS A N 1
ATOM 1462 C CA . LYS A 1 196 ? 11.091 2.054 9.488 1.00 90.19 196 LYS A CA 1
ATOM 1463 C C . LYS A 1 196 ? 10.173 1.169 10.340 1.00 90.19 196 LYS A C 1
ATOM 1465 O O . LYS A 1 196 ? 10.615 0.151 10.855 1.00 90.19 196 LYS A O 1
ATOM 1470 N N . SER A 1 197 ? 8.931 1.604 10.560 1.00 94.12 197 SER A N 1
ATOM 1471 C CA . SER A 1 197 ? 7.915 0.875 11.333 1.00 94.12 197 SER A CA 1
ATOM 1472 C C . SER A 1 197 ? 6.504 1.181 10.841 1.00 94.12 197 SER A C 1
ATOM 1474 O O . SER A 1 197 ? 6.196 2.313 10.454 1.00 94.12 197 SER A O 1
ATOM 1476 N N . TRP A 1 198 ? 5.610 0.198 10.918 1.00 96.31 198 TRP A N 1
ATOM 1477 C CA . TRP A 1 198 ? 4.200 0.353 10.566 1.00 96.31 198 TRP A CA 1
ATOM 1478 C C . TRP A 1 198 ? 3.502 1.369 11.463 1.00 96.31 198 TRP A C 1
ATOM 1480 O O . TRP A 1 198 ? 2.713 2.180 10.976 1.00 96.31 198 TRP A O 1
ATOM 1490 N N . THR A 1 199 ? 3.839 1.392 12.756 1.00 96.19 199 THR A N 1
ATOM 1491 C CA . THR A 1 199 ? 3.352 2.428 13.676 1.00 96.19 199 THR A CA 1
ATOM 1492 C C . THR A 1 199 ? 3.758 3.829 13.204 1.00 96.19 199 THR A C 1
ATOM 1494 O O . THR A 1 199 ? 2.937 4.749 13.212 1.00 96.19 199 THR A O 1
ATOM 1497 N N . GLY A 1 200 ? 5.013 4.013 12.777 1.00 95.69 200 GLY A N 1
ATOM 1498 C CA . GLY A 1 200 ? 5.517 5.291 12.274 1.00 95.69 200 GLY A CA 1
ATOM 1499 C C . GLY A 1 200 ? 4.852 5.717 10.964 1.00 95.69 200 GLY A C 1
ATOM 1500 O O . GLY A 1 200 ? 4.437 6.869 10.830 1.00 95.69 200 GLY A O 1
ATOM 1501 N N . LEU A 1 201 ? 4.673 4.777 10.035 1.00 97.25 201 LEU A N 1
ATOM 1502 C CA . LEU A 1 201 ? 4.000 5.014 8.756 1.00 97.25 201 LEU A CA 1
ATOM 1503 C C . LEU A 1 201 ? 2.520 5.370 8.943 1.00 97.25 201 LEU A C 1
ATOM 1505 O O . LEU A 1 201 ? 2.043 6.330 8.344 1.00 97.25 201 LEU A O 1
ATOM 1509 N N . LEU A 1 202 ? 1.794 4.681 9.829 1.00 97.19 202 LEU A N 1
ATOM 1510 C CA . LEU A 1 202 ? 0.394 5.009 10.132 1.00 97.19 202 LEU A CA 1
ATOM 1511 C C . LEU A 1 202 ? 0.242 6.356 10.849 1.00 97.19 202 LEU A C 1
ATOM 1513 O O . LEU A 1 202 ? -0.741 7.064 10.613 1.00 97.19 202 LEU A O 1
ATOM 1517 N N . ARG A 1 203 ? 1.212 6.750 11.685 1.00 96.19 203 ARG A N 1
ATOM 1518 C CA . ARG A 1 203 ? 1.263 8.104 12.262 1.00 96.19 203 ARG A CA 1
ATOM 1519 C C . ARG A 1 203 ? 1.502 9.160 11.188 1.00 96.19 203 ARG A C 1
ATOM 1521 O O . ARG A 1 203 ? 0.826 10.184 11.201 1.00 96.19 203 ARG A O 1
ATOM 1528 N N . TRP A 1 204 ? 2.413 8.911 10.245 1.00 96.38 204 TRP A N 1
ATOM 1529 C CA . TRP A 1 204 ? 2.638 9.809 9.110 1.00 96.38 204 TRP A CA 1
ATOM 1530 C C . TRP A 1 204 ? 1.381 9.921 8.233 1.00 96.38 204 TRP A C 1
ATOM 1532 O O . TRP A 1 204 ? 0.931 11.032 7.955 1.00 96.38 204 TRP A O 1
ATOM 1542 N N . ALA A 1 205 ? 0.728 8.806 7.908 1.00 96.88 205 ALA A N 1
ATOM 1543 C CA . ALA A 1 205 ? -0.530 8.782 7.161 1.00 96.88 205 ALA A CA 1
ATOM 1544 C C . ALA A 1 205 ? -1.619 9.689 7.760 1.00 96.88 205 ALA A C 1
ATOM 1546 O O . ALA A 1 205 ? -2.353 10.346 7.024 1.00 96.88 205 ALA A O 1
ATOM 1547 N N . GLN A 1 206 ? -1.694 9.775 9.089 1.00 92.50 206 GLN A N 1
ATOM 1548 C CA . GLN A 1 206 ? -2.684 10.585 9.807 1.00 92.50 206 GLN A CA 1
ATOM 1549 C C . GLN A 1 206 ? -2.276 12.041 10.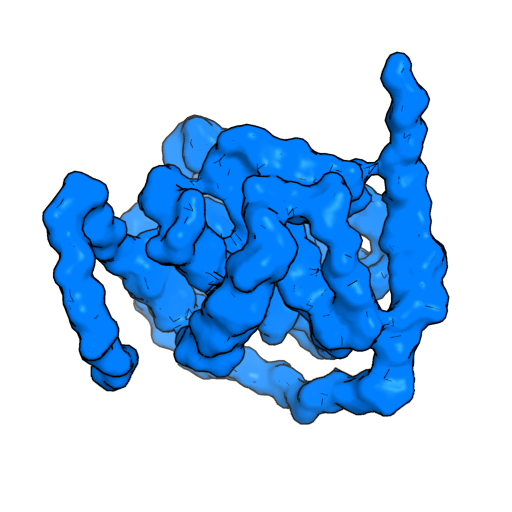026 1.00 92.50 206 GLN A C 1
ATOM 1551 O O . GLN A 1 206 ? -3.046 12.807 10.608 1.00 92.50 206 GLN A O 1
ATOM 1556 N N . ARG A 1 207 ? -1.094 12.459 9.558 1.00 90.62 207 ARG A N 1
ATOM 1557 C CA . ARG A 1 207 ? -0.713 13.869 9.629 1.00 90.62 207 ARG A CA 1
ATOM 1558 C C . ARG A 1 207 ? -1.709 14.701 8.814 1.00 90.62 207 ARG A C 1
ATOM 1560 O O . ARG A 1 207 ? -2.002 14.340 7.666 1.00 90.62 207 ARG A O 1
ATOM 1567 N N . PRO A 1 208 ? -2.224 15.802 9.389 1.00 83.31 208 PRO A N 1
ATOM 1568 C CA . PRO A 1 208 ? -3.051 16.730 8.639 1.00 83.31 208 PRO A CA 1
ATOM 1569 C C . PRO A 1 208 ? -2.221 17.299 7.490 1.00 83.31 208 PRO A C 1
ATOM 1571 O O . PRO A 1 208 ? -1.087 17.738 7.694 1.00 83.31 208 PRO A O 1
ATOM 1574 N N . MET A 1 209 ? -2.779 17.271 6.282 1.00 81.75 209 MET A N 1
ATOM 1575 C CA . MET A 1 209 ? -2.169 17.961 5.151 1.00 81.75 209 MET A CA 1
ATOM 1576 C C . MET A 1 209 ? -2.413 19.458 5.309 1.00 81.75 209 MET A C 1
ATOM 1578 O O . MET A 1 209 ? -3.519 19.848 5.701 1.00 81.75 209 MET A O 1
ATOM 1582 N N . PRO A 1 210 ? -1.405 20.308 5.047 1.00 64.88 210 PRO A N 1
ATOM 1583 C CA . PRO A 1 210 ? -1.616 21.742 5.068 1.00 64.88 210 PRO A CA 1
ATOM 1584 C C . PRO A 1 210 ? -2.730 22.068 4.073 1.00 64.88 210 PRO A C 1
ATOM 1586 O O . PRO A 1 210 ? -2.644 21.715 2.896 1.00 64.88 210 PRO A O 1
ATOM 1589 N N . LEU A 1 211 ? -3.793 22.719 4.555 1.00 54.12 211 LEU A N 1
ATOM 1590 C CA . LEU A 1 211 ? -4.809 23.289 3.678 1.00 54.12 211 LEU A CA 1
ATOM 1591 C C . LEU A 1 211 ? -4.073 24.192 2.686 1.00 54.12 211 LEU A C 1
ATOM 1593 O O . LEU A 1 211 ? -3.265 25.030 3.099 1.00 54.12 211 LEU A O 1
ATOM 1597 N N . SER A 1 212 ? -4.293 23.967 1.392 1.00 53.69 212 SER A N 1
ATOM 1598 C CA . SER A 1 212 ? -3.651 24.708 0.306 1.00 53.69 212 SER A CA 1
ATOM 1599 C C . SER A 1 212 ? -3.705 26.213 0.595 1.00 53.69 212 SER A C 1
ATOM 1601 O O . SER A 1 212 ? -4.779 26.811 0.541 1.00 53.69 212 SER A O 1
ATOM 1603 N N . GLY A 1 213 ? -2.563 26.809 0.959 1.00 48.22 213 GLY A N 1
ATOM 1604 C CA . GLY A 1 213 ? -2.485 28.225 1.335 1.00 48.22 213 GLY A CA 1
ATOM 1605 C C . GLY A 1 213 ? -1.389 28.611 2.332 1.00 48.22 213 GLY A C 1
ATOM 1606 O O . GLY A 1 213 ? -1.039 29.785 2.390 1.00 48.22 213 GLY A O 1
ATOM 1607 N N . VAL A 1 214 ? -0.792 27.672 3.077 1.00 43.59 214 VAL A N 1
ATOM 1608 C CA . VAL A 1 214 ? 0.338 27.991 3.973 1.00 43.59 214 VAL A CA 1
ATOM 1609 C C . VAL A 1 214 ? 1.575 27.202 3.564 1.00 43.59 214 VAL A C 1
ATOM 1611 O O . VAL A 1 214 ? 1.692 26.008 3.827 1.00 43.59 214 VAL A O 1
ATOM 1614 N N . VAL A 1 215 ? 2.527 27.890 2.931 1.00 42.97 215 VAL A N 1
ATOM 1615 C CA . VAL A 1 215 ? 3.905 27.405 2.796 1.00 42.97 215 VAL A CA 1
ATOM 1616 C C . VAL A 1 215 ? 4.530 27.453 4.190 1.00 42.97 215 VAL A C 1
ATOM 1618 O O . VAL A 1 215 ? 5.038 28.489 4.614 1.00 42.97 215 VAL A O 1
ATOM 1621 N N . LEU A 1 216 ? 4.460 26.351 4.937 1.00 44.91 216 LEU A N 1
ATOM 1622 C CA . LEU A 1 216 ? 5.275 26.205 6.139 1.00 44.91 216 LEU A CA 1
ATOM 1623 C C . LEU A 1 216 ? 6.693 25.844 5.704 1.00 44.91 216 LEU A C 1
ATOM 1625 O O . LEU A 1 216 ? 6.942 24.799 5.102 1.00 44.91 216 LEU A O 1
ATOM 1629 N N . GLY A 1 217 ? 7.612 26.770 5.976 1.00 42.56 217 GLY A N 1
ATOM 1630 C CA . GLY A 1 217 ? 9.041 26.575 5.798 1.00 42.56 217 GLY A CA 1
ATOM 1631 C C . GLY A 1 217 ? 9.515 25.309 6.506 1.00 42.56 217 GLY A C 1
ATOM 1632 O O . GLY A 1 217 ? 9.051 24.967 7.591 1.00 42.56 217 GLY A O 1
ATOM 1633 N N . ARG A 1 218 ? 10.443 24.617 5.843 1.00 56.91 218 ARG A N 1
ATOM 1634 C CA . ARG A 1 218 ? 11.109 23.405 6.317 1.00 56.91 218 ARG A CA 1
ATOM 1635 C C . ARG A 1 218 ? 11.560 23.552 7.770 1.00 56.91 218 ARG A C 1
ATOM 1637 O O . ARG A 1 218 ? 12.448 24.351 8.055 1.00 56.91 218 ARG A O 1
ATOM 1644 N N . THR A 1 219 ? 11.056 22.690 8.640 1.00 43.72 219 THR A N 1
ATOM 1645 C CA . THR A 1 219 ? 11.772 22.269 9.843 1.00 43.72 219 THR A CA 1
ATOM 1646 C C . THR A 1 219 ? 11.728 20.749 9.918 1.00 43.72 219 THR A C 1
ATOM 1648 O O . THR A 1 219 ? 10.739 20.119 9.543 1.00 43.72 219 THR A O 1
ATOM 1651 N N . GLY A 1 220 ? 12.883 20.176 10.253 1.00 40.78 220 GLY A N 1
ATOM 1652 C CA . GLY A 1 220 ? 13.150 18.747 10.211 1.00 40.78 220 GLY A CA 1
ATOM 1653 C C . GLY A 1 220 ? 12.258 17.926 11.137 1.00 40.78 220 GLY A C 1
ATOM 1654 O O . GLY A 1 220 ? 11.535 18.447 11.984 1.00 40.78 220 GLY A O 1
ATOM 1655 N N . TRP A 1 221 ? 12.324 16.618 10.922 1.00 35.25 221 TRP A N 1
ATOM 1656 C CA . TRP A 1 221 ? 11.696 15.600 11.754 1.00 35.25 221 TRP A CA 1
ATOM 1657 C C . TRP A 1 221 ? 12.142 15.751 13.228 1.00 35.25 221 TRP A C 1
ATOM 1659 O O . TRP A 1 221 ? 13.339 15.959 13.441 1.00 35.25 221 TRP A O 1
ATOM 1669 N N . PRO A 1 222 ? 11.232 15.699 14.223 1.00 43.16 222 PRO A N 1
ATOM 1670 C CA . PRO A 1 222 ? 11.606 15.623 15.637 1.00 43.16 222 PRO A CA 1
ATOM 1671 C C . PRO A 1 222 ? 12.206 14.263 16.012 1.00 43.16 222 PRO A C 1
ATOM 1673 O O . PRO A 1 222 ? 11.766 13.237 15.442 1.00 43.16 222 PRO A O 1
#

Foldseek 3Di:
DDQPQPPCFPVVVVLFPPVPDQDPQDDADDDDQDQDPFARTPVVLLVVLQVQAPCQRPSQLHLQLLLLLLQLLLLCCQPPNVVAQSVLSSLLSSQLRSNDPDPGPCLCRLQVSLVVLVVCCVVSRGPDDPVSNVLSSCLSNCLSRLAADPPSHSLSSNQSSLLSSVSRVDDRDQSSHNDHPVCSVSSVVSSVVADSHSVRSVVSSPDNHPDPPDPDDDDDDD